Protein AF-A0A358APW3-F1 (afdb_monomer_lite)

Radius of gyration: 15.91 Å; chains: 1; bounding box: 38×35×41 Å

pLDDT: mean 75.78, std 12.08, range [47.19, 95.56]

Sequence (199 aa):
MNAQPGSAGIDPSGGNYVQLVPNQANQFGYQVLNNTFDVRGNFSVSGYFNPTNLSSNGSGNSGDWIGLILLPVDPSNVAVSASYGGGGLGIAGIQNALALGVDMYQNVSNPNYNDPSPGPFAALRWTGSSGTPQPLGATGLYTSQQNLMQWGKALRYTLNYFYNGGDAYLTGSITDSNNAANTFTFDTRGKLGITLPPQ

Structure (mmCIF, N/CA/C/O backbone):
data_AF-A0A358APW3-F1
#
_entry.id   AF-A0A358APW3-F1
#
loop_
_atom_site.group_PDB
_atom_site.id
_atom_site.type_symbol
_atom_site.label_atom_id
_atom_site.label_alt_id
_atom_site.label_comp_id
_atom_site.label_asym_id
_atom_site.label_entity_id
_atom_site.label_seq_id
_atom_site.pdbx_PDB_ins_code
_atom_site.Cartn_x
_atom_site.Cartn_y
_atom_site.Cartn_z
_atom_site.occupancy
_atom_site.B_iso_or_equiv
_atom_site.auth_seq_id
_atom_site.auth_comp_id
_atom_site.auth_asym_id
_atom_site.auth_atom_id
_atom_site.pdbx_PDB_model_num
ATOM 1 N N . MET A 1 1 ? -4.387 -7.805 -21.173 1.00 52.66 1 MET A N 1
ATOM 2 C CA . MET A 1 1 ? -3.392 -8.265 -20.183 1.00 52.66 1 MET A CA 1
ATOM 3 C C . MET A 1 1 ? -3.726 -9.693 -19.795 1.00 52.66 1 MET A C 1
ATOM 5 O O . MET A 1 1 ? -4.905 -10.035 -19.852 1.00 52.66 1 MET A O 1
ATOM 9 N N . ASN A 1 2 ? -2.736 -10.494 -19.404 1.00 47.97 2 ASN A N 1
ATOM 10 C CA . ASN A 1 2 ? -2.943 -11.884 -18.986 1.00 47.97 2 ASN A CA 1
ATOM 11 C C . ASN A 1 2 ? -2.815 -11.993 -17.461 1.00 47.97 2 ASN A C 1
ATOM 13 O O . ASN A 1 2 ? -1.829 -11.510 -16.910 1.00 47.97 2 ASN A O 1
ATOM 17 N N . ALA A 1 3 ? -3.795 -12.620 -16.802 1.00 50.41 3 ALA A N 1
ATOM 18 C CA . ALA A 1 3 ? -3.709 -12.952 -15.381 1.00 50.41 3 ALA A CA 1
ATOM 19 C C . ALA A 1 3 ? -2.714 -14.098 -15.198 1.00 50.41 3 ALA A C 1
ATOM 21 O O . ALA A 1 3 ? -2.828 -15.106 -15.902 1.00 50.41 3 ALA A O 1
ATOM 22 N N . GLN A 1 4 ? -1.778 -13.979 -14.262 1.00 56.62 4 GLN A N 1
ATOM 23 C CA . GLN A 1 4 ? -0.941 -15.098 -13.828 1.00 56.62 4 GLN A CA 1
ATOM 24 C C . GLN A 1 4 ? -0.993 -15.202 -12.297 1.00 56.62 4 GLN A C 1
ATOM 26 O O . GLN A 1 4 ? -0.795 -14.191 -11.617 1.00 56.62 4 GLN A O 1
ATOM 31 N N . PRO A 1 5 ? -1.259 -16.393 -11.729 1.00 58.84 5 PRO A N 1
ATOM 32 C CA . PRO A 1 5 ? -0.950 -16.652 -10.330 1.00 58.84 5 PRO A CA 1
ATOM 33 C C . PRO A 1 5 ? 0.544 -16.412 -10.112 1.00 58.84 5 PRO A C 1
ATOM 35 O O . PRO A 1 5 ? 1.356 -16.786 -10.962 1.00 58.84 5 PRO A O 1
ATOM 38 N N . GLY A 1 6 ? 0.912 -15.795 -8.992 1.00 61.75 6 GLY A N 1
ATOM 39 C CA . GLY A 1 6 ? 2.321 -15.563 -8.714 1.00 61.75 6 GLY A CA 1
ATOM 40 C C . GLY A 1 6 ? 3.104 -16.879 -8.613 1.00 61.75 6 GLY A C 1
ATOM 41 O O . GLY A 1 6 ? 2.622 -17.857 -8.040 1.00 61.75 6 GLY A O 1
ATOM 42 N N . SER A 1 7 ? 4.314 -16.926 -9.169 1.00 66.56 7 SER A N 1
ATOM 43 C CA . SER A 1 7 ? 5.169 -18.117 -9.094 1.00 66.56 7 SER A CA 1
ATOM 44 C C . SER A 1 7 ? 6.094 -18.048 -7.883 1.00 66.56 7 SER A C 1
ATOM 46 O O . SER A 1 7 ? 6.724 -17.019 -7.643 1.00 66.56 7 SER A O 1
ATOM 48 N N . ALA A 1 8 ? 6.218 -19.146 -7.135 1.00 70.00 8 ALA A N 1
ATOM 49 C CA . ALA A 1 8 ? 7.201 -19.242 -6.058 1.00 70.00 8 ALA A CA 1
ATOM 50 C C . ALA A 1 8 ? 8.632 -19.153 -6.621 1.00 70.00 8 ALA A C 1
ATOM 52 O O . ALA A 1 8 ? 8.955 -19.804 -7.616 1.00 70.00 8 ALA A O 1
ATOM 53 N N . GLY A 1 9 ? 9.487 -18.361 -5.978 1.00 63.66 9 GLY A N 1
ATOM 54 C CA . GLY A 1 9 ? 10.886 -18.167 -6.349 1.00 63.66 9 GLY A CA 1
ATOM 55 C C . GLY A 1 9 ? 11.788 -17.961 -5.131 1.00 63.66 9 GLY A C 1
ATOM 56 O O . GLY A 1 9 ? 11.313 -17.756 -4.015 1.00 63.66 9 GLY A O 1
ATOM 57 N N . ILE A 1 10 ? 13.102 -18.015 -5.363 1.00 61.81 10 ILE A N 1
ATOM 58 C CA . ILE A 1 10 ? 14.141 -17.721 -4.366 1.00 61.81 10 ILE A CA 1
ATOM 59 C C . ILE A 1 10 ? 14.790 -16.385 -4.710 1.00 61.81 10 ILE A C 1
ATOM 61 O O . ILE A 1 10 ? 15.279 -16.206 -5.830 1.00 61.81 10 ILE A O 1
ATOM 65 N N . ASP A 1 11 ? 14.715 -15.416 -3.801 1.00 61.12 11 ASP A N 1
ATOM 66 C CA . ASP A 1 11 ? 15.237 -14.076 -4.036 1.00 61.12 11 ASP A CA 1
ATOM 67 C C . ASP A 1 11 ? 16.778 -14.101 -4.089 1.00 61.12 11 ASP A C 1
ATOM 69 O O . ASP A 1 11 ? 17.401 -15.092 -3.695 1.00 61.12 11 ASP A O 1
ATOM 73 N N . PRO A 1 12 ? 17.441 -13.027 -4.558 1.00 51.06 12 PRO A N 1
ATOM 74 C CA . PRO A 1 12 ? 18.904 -12.995 -4.632 1.00 51.06 12 PRO A CA 1
ATOM 75 C C . PRO A 1 12 ? 19.633 -13.183 -3.287 1.00 51.06 12 PRO A C 1
ATOM 77 O O . PRO A 1 12 ? 20.840 -13.411 -3.288 1.00 51.06 12 PRO A O 1
ATOM 80 N N . SER A 1 13 ? 18.928 -13.076 -2.157 1.00 59.09 13 SER A N 1
ATOM 81 C CA . SER A 1 13 ? 19.427 -13.324 -0.798 1.00 59.09 13 SER A CA 1
ATOM 82 C C . SER A 1 13 ? 19.044 -14.700 -0.227 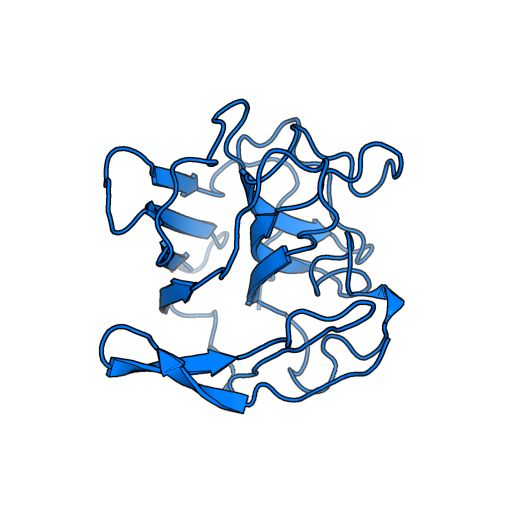1.00 59.09 13 SER A C 1
ATOM 84 O O . SER A 1 13 ? 19.387 -14.991 0.918 1.00 59.09 13 SER A O 1
ATOM 86 N N . GLY A 1 14 ? 18.383 -15.566 -1.003 1.00 62.97 14 GLY A N 1
ATOM 87 C CA . GLY A 1 14 ? 17.990 -16.917 -0.591 1.00 62.97 14 GLY A CA 1
ATOM 88 C C . GLY A 1 14 ? 16.614 -17.024 0.082 1.00 62.97 14 GLY A C 1
ATOM 89 O O . GLY A 1 14 ? 16.261 -18.105 0.553 1.00 62.97 14 GLY A O 1
ATOM 90 N N . GLY A 1 15 ? 15.835 -15.941 0.146 1.00 67.44 15 GLY A N 1
ATOM 91 C CA . GLY A 1 15 ? 14.490 -15.922 0.727 1.00 67.44 15 GLY A CA 1
ATOM 92 C C . GLY A 1 15 ? 13.415 -16.442 -0.231 1.00 67.44 15 GLY A C 1
ATOM 93 O O . GLY A 1 15 ? 13.502 -16.242 -1.438 1.00 67.44 15 GLY A O 1
ATOM 94 N N . ASN A 1 16 ? 12.367 -17.082 0.294 1.00 75.44 16 ASN A N 1
ATOM 95 C CA . ASN A 1 16 ? 11.195 -17.435 -0.512 1.00 75.44 16 ASN A CA 1
ATOM 96 C C . ASN A 1 16 ? 10.390 -16.170 -0.841 1.00 75.44 16 ASN A C 1
ATOM 98 O O . ASN A 1 16 ? 10.011 -15.432 0.073 1.00 75.44 16 ASN A O 1
ATOM 102 N N . TYR A 1 17 ? 10.071 -15.958 -2.117 1.00 75.88 17 TYR A N 1
ATOM 103 C CA . TYR A 1 17 ? 9.159 -14.905 -2.566 1.00 75.88 17 TYR A CA 1
ATOM 104 C C . TYR A 1 17 ? 8.156 -15.440 -3.589 1.00 75.88 17 TYR A C 1
ATOM 106 O O . TYR A 1 17 ? 8.333 -16.510 -4.171 1.00 75.88 17 TYR A O 1
ATOM 114 N N . VAL A 1 18 ? 7.091 -14.673 -3.809 1.00 81.81 18 VAL A N 1
ATOM 115 C CA . VAL A 1 18 ? 6.136 -14.907 -4.892 1.00 81.81 18 VAL A CA 1
ATOM 116 C C . VAL A 1 18 ? 6.367 -13.838 -5.951 1.00 81.81 18 VAL A C 1
ATOM 118 O O . VAL A 1 18 ? 6.185 -12.647 -5.693 1.00 81.81 18 VAL A O 1
ATOM 121 N N . GLN A 1 19 ? 6.790 -14.248 -7.143 1.00 83.19 19 GLN A N 1
ATOM 122 C CA . GLN A 1 19 ? 6.889 -13.358 -8.289 1.00 83.19 19 GLN A CA 1
ATOM 123 C C . GLN A 1 19 ? 5.483 -13.084 -8.824 1.00 83.19 19 GLN A C 1
ATOM 125 O O . GLN A 1 19 ? 4.859 -13.983 -9.378 1.00 83.19 19 GLN A O 1
ATOM 130 N N . LEU A 1 20 ? 4.991 -11.852 -8.674 1.00 81.06 20 LEU A N 1
ATOM 131 C CA . LEU A 1 20 ? 3.656 -11.476 -9.153 1.00 81.06 20 LEU A CA 1
ATOM 132 C C . LEU A 1 20 ? 3.602 -11.339 -10.678 1.00 81.06 20 LEU A C 1
ATOM 134 O O . LEU A 1 20 ? 2.665 -11.820 -11.301 1.00 81.06 20 LEU A O 1
ATOM 138 N N . VAL A 1 21 ? 4.605 -10.703 -11.288 1.00 79.69 21 VAL A N 1
ATOM 139 C CA . VAL A 1 21 ? 4.680 -10.516 -12.743 1.00 79.69 21 VAL A CA 1
ATOM 140 C C . VAL A 1 21 ? 6.118 -10.695 -13.249 1.00 79.69 21 VAL A C 1
ATOM 142 O O . VAL A 1 21 ? 7.070 -10.323 -12.553 1.00 79.69 21 VAL A O 1
ATOM 145 N N . PRO A 1 22 ? 6.323 -11.262 -14.452 1.00 78.00 22 PRO A N 1
ATOM 146 C CA . PRO A 1 22 ? 7.606 -11.169 -15.139 1.00 78.00 22 PRO A CA 1
ATOM 147 C C . PRO A 1 22 ? 7.831 -9.743 -15.664 1.00 78.00 22 PRO A C 1
ATOM 149 O O . PRO A 1 22 ? 6.881 -8.988 -15.854 1.00 78.00 22 PRO A O 1
ATOM 152 N N . ASN A 1 23 ? 9.086 -9.384 -15.955 1.00 78.69 23 ASN A N 1
ATOM 153 C CA . ASN A 1 23 ? 9.426 -8.110 -16.602 1.00 78.69 23 ASN A CA 1
ATOM 154 C C . ASN A 1 23 ? 9.005 -8.122 -18.086 1.00 78.69 23 ASN A C 1
ATOM 156 O O . ASN A 1 23 ? 9.829 -8.330 -18.979 1.00 78.69 23 ASN A O 1
ATOM 160 N N . GLN A 1 24 ? 7.703 -7.990 -18.335 1.00 76.75 24 GLN A N 1
ATOM 161 C CA . GLN A 1 24 ? 7.074 -7.972 -19.653 1.00 76.75 24 GLN A CA 1
ATOM 162 C C . GLN A 1 24 ? 5.899 -6.991 -19.655 1.00 76.75 24 GLN A C 1
ATOM 164 O O . GLN A 1 24 ? 5.285 -6.731 -18.624 1.00 76.75 24 GLN A O 1
ATOM 169 N N . ALA A 1 25 ? 5.547 -6.475 -20.831 1.00 78.38 25 ALA A N 1
ATOM 170 C CA . ALA A 1 25 ? 4.387 -5.604 -20.974 1.00 78.38 25 ALA A CA 1
ATOM 171 C C . ALA A 1 25 ? 3.067 -6.354 -20.704 1.00 78.38 25 ALA A C 1
ATOM 173 O O . ALA A 1 25 ? 2.942 -7.553 -20.978 1.00 78.38 25 ALA A O 1
ATOM 174 N N . ASN A 1 26 ? 2.048 -5.611 -20.259 1.00 77.19 26 ASN A N 1
ATOM 175 C CA . ASN A 1 26 ? 0.659 -6.070 -20.132 1.00 77.19 26 ASN A CA 1
ATOM 176 C C . ASN A 1 26 ? 0.457 -7.272 -19.193 1.00 77.19 26 ASN A C 1
ATOM 178 O O . ASN A 1 26 ? -0.359 -8.157 -19.486 1.00 77.19 26 ASN A O 1
ATOM 182 N N . GLN A 1 27 ? 1.179 -7.292 -18.075 1.00 79.31 27 GLN A N 1
ATOM 183 C CA . GLN A 1 27 ? 1.061 -8.315 -17.039 1.00 79.31 27 GLN A CA 1
ATOM 184 C C . GLN A 1 27 ? 0.312 -7.772 -15.823 1.00 79.31 27 GLN A C 1
ATOM 186 O O . GLN A 1 27 ? 0.460 -6.609 -15.461 1.00 79.31 27 GLN A O 1
ATOM 191 N N . PHE A 1 28 ? -0.456 -8.637 -15.170 1.00 79.81 28 PHE A N 1
ATOM 192 C CA . PHE A 1 28 ? -0.913 -8.423 -13.803 1.00 79.81 28 PHE A CA 1
ATOM 193 C C . PHE A 1 28 ? -0.897 -9.763 -13.074 1.00 79.81 28 PHE A C 1
ATOM 195 O O . PHE A 1 28 ? -1.144 -10.814 -13.669 1.00 79.81 28 PHE A O 1
ATOM 202 N N . GLY A 1 29 ? -0.612 -9.718 -11.782 1.00 79.69 29 GLY A N 1
ATOM 203 C CA . GLY A 1 29 ? -0.591 -10.901 -10.944 1.00 79.69 29 GLY A CA 1
ATOM 204 C C . GLY A 1 29 ? -0.919 -10.546 -9.512 1.00 79.69 29 GLY A C 1
ATOM 205 O O . GLY A 1 29 ? -0.708 -9.419 -9.063 1.00 79.69 29 GLY A O 1
ATOM 206 N N . TYR A 1 30 ? -1.477 -11.518 -8.813 1.00 80.38 30 TYR A N 1
ATOM 207 C CA . TYR A 1 30 ? -1.910 -11.381 -7.436 1.00 80.38 30 TYR A CA 1
ATOM 208 C C . TYR A 1 30 ? -1.638 -12.684 -6.693 1.00 80.38 30 TYR A C 1
ATOM 210 O O . TYR A 1 30 ? -1.583 -13.766 -7.280 1.00 80.38 30 TYR A O 1
ATOM 218 N N . GLN A 1 31 ? -1.485 -12.566 -5.380 1.00 80.69 31 GLN A N 1
ATOM 219 C CA . GLN A 1 31 ? -1.497 -13.695 -4.469 1.00 80.69 31 GLN A CA 1
ATOM 220 C C . GLN A 1 31 ? -2.537 -13.403 -3.400 1.00 80.69 31 GLN A C 1
ATOM 222 O O . GLN A 1 31 ? -2.559 -12.326 -2.810 1.00 80.69 31 GLN A O 1
ATOM 227 N N . VAL A 1 32 ? -3.396 -14.382 -3.164 1.00 78.06 32 VAL A N 1
ATOM 228 C CA . VAL A 1 32 ? -4.481 -14.296 -2.197 1.00 78.06 32 VAL A CA 1
ATOM 229 C C . VAL A 1 32 ? -4.158 -15.181 -1.001 1.00 78.06 32 VAL A C 1
ATOM 231 O O . VAL A 1 32 ? -3.631 -16.286 -1.152 1.00 78.06 32 VAL A O 1
ATOM 234 N N . LEU A 1 33 ? -4.499 -14.695 0.191 1.00 76.88 33 LEU A N 1
ATOM 235 C CA . LEU A 1 33 ? -4.647 -15.538 1.368 1.00 76.88 33 LEU A CA 1
ATOM 236 C C . LEU A 1 33 ? -6.054 -16.140 1.342 1.00 76.88 33 LEU A C 1
ATOM 238 O O . LEU A 1 33 ? -7.039 -15.411 1.377 1.00 76.88 33 LEU A O 1
ATOM 242 N N . ASN A 1 34 ? -6.149 -17.469 1.318 1.00 71.25 34 ASN A N 1
ATOM 243 C CA . ASN A 1 34 ? -7.436 -18.182 1.298 1.00 71.25 34 ASN A CA 1
ATOM 244 C C . ASN A 1 34 ? -8.184 -18.138 2.645 1.00 71.25 34 ASN A C 1
ATOM 246 O O . ASN A 1 34 ? -9.217 -18.782 2.794 1.00 71.25 34 ASN A O 1
ATOM 250 N N . ASN A 1 35 ? -7.658 -17.405 3.630 1.00 73.25 35 ASN A N 1
ATOM 251 C CA . ASN A 1 35 ? -8.303 -17.171 4.914 1.00 73.25 35 ASN A CA 1
ATOM 252 C C . ASN A 1 35 ? -8.703 -15.701 5.010 1.00 73.25 35 ASN A C 1
ATOM 254 O O . ASN A 1 35 ? -7.909 -14.812 4.700 1.00 73.25 35 ASN A O 1
ATOM 258 N N . THR A 1 36 ? -9.915 -15.451 5.486 1.00 76.88 36 THR A N 1
ATOM 259 C CA . THR A 1 36 ? -10.407 -14.106 5.782 1.00 76.88 36 THR A CA 1
ATOM 260 C C . THR A 1 36 ? -9.971 -13.679 7.179 1.00 76.88 36 THR A C 1
ATOM 262 O O . THR A 1 36 ? -10.035 -14.472 8.120 1.00 76.88 36 THR A O 1
ATOM 265 N N . PHE A 1 37 ? -9.575 -12.418 7.335 1.00 78.62 37 PHE A N 1
ATOM 266 C CA . PHE A 1 37 ? -9.344 -11.834 8.655 1.00 78.62 37 PHE A CA 1
ATOM 267 C C . PHE A 1 37 ? -10.681 -11.482 9.316 1.00 78.62 37 PHE A C 1
ATOM 269 O O . PHE A 1 37 ? -11.546 -10.871 8.688 1.00 78.62 37 PHE A O 1
ATOM 276 N N . ASP A 1 38 ? -10.839 -11.840 10.591 1.00 81.69 38 ASP A N 1
ATOM 277 C CA . ASP A 1 38 ? -11.927 -11.325 11.421 1.00 81.69 38 ASP A CA 1
ATOM 278 C C . ASP A 1 38 ? -11.578 -9.901 11.870 1.00 81.69 38 ASP A C 1
ATOM 280 O O . ASP A 1 38 ? -10.761 -9.695 12.769 1.00 81.69 38 ASP A O 1
ATOM 284 N N . VAL A 1 39 ? -12.189 -8.909 11.223 1.00 80.81 39 VAL A N 1
ATOM 285 C CA . VAL A 1 39 ? -11.901 -7.485 11.464 1.00 80.81 39 VAL A CA 1
ATOM 286 C C . VAL A 1 39 ? -12.622 -6.925 12.698 1.00 80.81 39 VAL A C 1
ATOM 288 O O . VAL A 1 39 ? -12.571 -5.722 12.953 1.00 80.81 39 VAL A O 1
ATOM 291 N N . ARG A 1 40 ? -13.267 -7.787 13.499 1.00 83.62 40 ARG A N 1
ATOM 292 C CA . ARG A 1 40 ? -13.739 -7.444 14.853 1.00 83.62 40 ARG A CA 1
ATOM 293 C C . ARG A 1 40 ? -12.607 -7.472 15.882 1.00 83.62 40 ARG A C 1
ATOM 295 O O . ARG A 1 40 ? -12.814 -7.075 17.025 1.00 83.62 40 ARG A O 1
ATOM 302 N N . GLY A 1 41 ? -11.427 -7.953 15.493 1.00 85.19 41 GLY A N 1
ATOM 303 C CA . GLY A 1 41 ? -10.209 -7.904 16.289 1.00 85.19 41 GLY A CA 1
ATOM 304 C C . GLY A 1 41 ? -9.101 -7.114 15.600 1.00 85.19 41 GLY A C 1
ATOM 305 O O . GLY A 1 41 ? -9.140 -6.840 14.400 1.00 85.19 41 GLY A O 1
ATOM 306 N N . ASN A 1 42 ? -8.078 -6.775 16.379 1.00 91.06 42 ASN A N 1
ATOM 307 C CA . ASN A 1 42 ? -6.860 -6.172 15.852 1.00 91.06 42 ASN A CA 1
ATOM 308 C C . ASN A 1 42 ? -6.054 -7.218 15.076 1.00 91.06 42 ASN A C 1
ATOM 310 O O . ASN A 1 42 ? -5.939 -8.367 15.511 1.00 91.06 42 ASN A O 1
ATOM 314 N N . PHE A 1 43 ? -5.426 -6.810 13.976 1.00 90.62 43 PHE A N 1
ATOM 315 C CA . PHE A 1 43 ? -4.476 -7.659 13.260 1.00 90.62 43 PHE A CA 1
ATOM 316 C C . PHE A 1 43 ? -3.299 -6.849 12.723 1.00 90.62 43 PHE A C 1
ATOM 318 O O . PHE A 1 43 ? -3.370 -5.631 12.561 1.00 90.62 43 PHE A O 1
ATOM 325 N N . SER A 1 44 ? -2.202 -7.545 12.441 1.00 92.94 44 SER A N 1
ATOM 326 C CA . SER A 1 44 ? -1.017 -6.965 11.819 1.00 92.94 44 SER A CA 1
ATOM 327 C C . SER A 1 44 ? -0.540 -7.861 10.687 1.00 92.94 44 SER A C 1
ATOM 329 O O . SER A 1 44 ? -0.536 -9.087 10.811 1.00 92.94 44 SER A O 1
ATOM 331 N N . VAL A 1 45 ? -0.139 -7.237 9.584 1.00 91.44 45 VAL A N 1
ATOM 332 C CA . VAL A 1 45 ? 0.487 -7.890 8.438 1.00 91.44 45 VAL A CA 1
ATOM 333 C C . VAL A 1 45 ? 1.828 -7.214 8.203 1.00 91.44 45 VAL A C 1
ATOM 335 O O . VAL A 1 45 ? 1.908 -5.994 8.053 1.00 91.44 45 VAL A O 1
ATOM 338 N N . SER A 1 46 ? 2.891 -8.008 8.153 1.00 91.56 46 SER A N 1
ATOM 339 C CA . SER A 1 46 ? 4.226 -7.533 7.811 1.00 91.56 46 SER A CA 1
ATOM 340 C C . SER A 1 46 ? 4.872 -8.447 6.783 1.00 91.56 46 SER A C 1
ATOM 342 O O . SER A 1 46 ? 4.535 -9.626 6.662 1.00 91.56 46 SER A O 1
ATOM 344 N N . GLY A 1 47 ? 5.776 -7.876 6.003 1.00 88.38 47 GLY A N 1
ATOM 345 C CA . GLY A 1 47 ? 6.462 -8.585 4.938 1.00 88.38 47 GLY A CA 1
ATOM 346 C C . GLY A 1 47 ? 7.397 -7.653 4.195 1.00 88.38 47 GLY A C 1
ATOM 347 O O . GLY A 1 47 ? 7.785 -6.599 4.707 1.00 88.38 47 GLY A O 1
ATOM 348 N N . TYR A 1 48 ? 7.767 -8.048 2.984 1.00 86.69 48 TYR A N 1
ATOM 349 C CA . TYR A 1 48 ? 8.585 -7.220 2.120 1.00 86.69 48 TYR A CA 1
ATOM 350 C C . TYR A 1 48 ? 8.129 -7.301 0.664 1.00 86.69 48 TYR A C 1
ATOM 352 O O . TYR A 1 48 ? 7.674 -8.344 0.198 1.00 86.69 48 TYR A O 1
ATOM 360 N N . PHE A 1 49 ? 8.270 -6.193 -0.054 1.00 86.00 49 PHE A N 1
ATOM 361 C CA . PHE A 1 49 ? 8.203 -6.153 -1.511 1.00 86.00 49 PHE A CA 1
ATOM 362 C C . PHE A 1 49 ? 9.619 -6.204 -2.071 1.00 86.00 49 PHE A C 1
ATOM 364 O O . PHE A 1 49 ? 10.537 -5.646 -1.470 1.00 86.00 49 PHE A O 1
ATOM 371 N N . ASN A 1 50 ? 9.791 -6.843 -3.226 1.00 80.69 50 ASN A N 1
ATOM 372 C CA . ASN A 1 50 ? 11.069 -6.869 -3.930 1.00 80.69 50 ASN A CA 1
ATOM 373 C C . ASN A 1 50 ? 10.925 -6.349 -5.370 1.00 80.69 50 ASN A C 1
ATOM 375 O O . ASN A 1 50 ? 10.966 -7.151 -6.306 1.00 80.69 50 ASN A O 1
ATOM 379 N N . PRO A 1 51 ? 10.668 -5.042 -5.579 1.00 75.94 51 PRO A N 1
ATOM 380 C CA . PRO A 1 51 ? 10.610 -4.481 -6.922 1.00 75.94 51 PRO A CA 1
ATOM 381 C C . PRO A 1 51 ? 11.990 -4.568 -7.588 1.00 75.94 51 PRO A C 1
ATOM 383 O O . PRO A 1 51 ? 12.920 -3.813 -7.298 1.00 75.94 51 PRO A O 1
ATOM 386 N N . THR A 1 52 ? 12.141 -5.516 -8.509 1.00 67.00 52 THR A N 1
ATOM 387 C CA . THR A 1 52 ? 13.337 -5.610 -9.342 1.00 67.00 52 THR A CA 1
ATOM 388 C C . THR A 1 52 ? 13.265 -4.542 -10.429 1.00 67.00 52 THR A C 1
ATOM 390 O O . THR A 1 52 ? 12.312 -4.535 -11.199 1.00 67.00 52 THR A O 1
ATOM 393 N N . ASN A 1 53 ? 14.290 -3.691 -10.533 1.00 62.84 53 ASN A N 1
ATOM 394 C CA . ASN A 1 53 ? 14.403 -2.610 -11.525 1.00 62.84 53 ASN A CA 1
ATOM 395 C C . ASN A 1 53 ? 13.469 -1.410 -11.288 1.00 62.84 53 ASN A C 1
ATOM 397 O O . ASN A 1 53 ? 12.747 -0.995 -12.191 1.00 62.84 53 ASN A O 1
ATOM 401 N N . LEU A 1 54 ? 13.568 -0.783 -10.110 1.00 63.94 54 LEU A N 1
ATOM 402 C CA . LEU A 1 54 ? 13.132 0.604 -9.898 1.00 63.94 54 LEU A CA 1
ATOM 403 C C . LEU A 1 54 ? 14.013 1.565 -10.731 1.00 63.94 54 LEU A C 1
ATOM 405 O O . LEU A 1 54 ? 14.821 2.317 -10.189 1.00 63.94 54 LEU A O 1
ATOM 409 N N . SER A 1 55 ? 13.950 1.492 -12.065 1.00 51.06 55 SER A N 1
ATOM 410 C CA . SER A 1 55 ? 14.625 2.463 -12.926 1.00 51.06 55 SER A CA 1
ATOM 411 C C . SER A 1 55 ? 13.882 3.798 -12.892 1.00 51.06 55 SER A C 1
ATOM 413 O O . SER A 1 55 ? 12.661 3.856 -12.790 1.00 51.06 55 SER A O 1
ATOM 415 N N . SER A 1 56 ? 14.664 4.869 -12.942 1.00 50.25 56 SER A N 1
ATOM 416 C CA . SER A 1 56 ? 14.303 6.257 -12.670 1.00 50.25 56 SER A CA 1
ATOM 417 C C . SER A 1 56 ? 12.943 6.747 -13.192 1.00 50.25 56 SER A C 1
ATOM 419 O O . SER A 1 56 ? 12.656 6.704 -14.389 1.00 50.25 56 SER A O 1
ATOM 421 N N . ASN A 1 57 ? 12.207 7.385 -12.280 1.00 49.22 57 ASN A N 1
ATOM 422 C CA . ASN A 1 57 ? 11.369 8.564 -12.508 1.00 49.22 57 ASN A CA 1
ATOM 423 C C . ASN A 1 57 ? 10.367 8.476 -13.672 1.00 49.22 57 ASN A C 1
ATOM 425 O O . ASN A 1 57 ? 10.418 9.317 -14.568 1.00 49.22 57 ASN A O 1
ATOM 429 N N . GLY A 1 58 ? 9.507 7.448 -13.698 1.00 49.28 58 GLY A N 1
ATOM 430 C CA . GLY A 1 58 ? 8.347 7.351 -14.606 1.00 49.28 58 GLY A CA 1
ATOM 431 C C . GLY A 1 58 ? 8.624 7.531 -16.110 1.00 49.28 58 GLY A C 1
ATOM 432 O O . GLY A 1 58 ? 7.690 7.722 -16.881 1.00 49.28 58 GLY A O 1
ATOM 433 N N . SER A 1 59 ? 9.893 7.518 -16.528 1.00 47.19 59 SER A N 1
ATOM 434 C CA . SER A 1 59 ? 10.349 7.869 -17.883 1.00 47.19 59 SER A CA 1
ATOM 435 C C . SER A 1 59 ? 10.881 6.655 -18.642 1.00 47.19 59 SER A C 1
ATOM 437 O O . SER A 1 59 ? 10.928 6.664 -19.870 1.00 47.19 59 SER A O 1
ATOM 439 N N . GLY A 1 60 ? 11.205 5.577 -17.922 1.00 51.50 60 GLY A N 1
ATOM 440 C CA . GLY A 1 60 ? 11.189 4.217 -18.447 1.00 51.50 60 GLY A CA 1
ATOM 441 C C . GLY A 1 60 ? 9.870 3.549 -18.065 1.00 51.50 60 GLY A C 1
ATOM 442 O O . GLY A 1 60 ? 9.360 3.791 -16.976 1.00 51.50 60 GLY A O 1
ATOM 443 N N . ASN A 1 61 ? 9.316 2.709 -18.940 1.00 54.28 61 ASN A N 1
ATOM 444 C CA . ASN A 1 61 ? 8.080 1.930 -18.747 1.00 54.28 61 ASN A CA 1
ATOM 445 C C . ASN A 1 61 ? 8.161 0.880 -17.603 1.00 54.28 61 ASN A C 1
ATOM 447 O O . ASN A 1 61 ? 7.677 -0.237 -17.755 1.00 54.28 61 ASN A O 1
ATOM 451 N N . SER A 1 62 ? 8.803 1.190 -16.477 1.00 61.66 62 SER A N 1
ATOM 452 C CA . SER A 1 62 ? 9.025 0.313 -15.319 1.00 61.66 62 SER A CA 1
ATOM 453 C C . SER A 1 62 ? 7.879 0.354 -14.289 1.00 61.66 62 SER A C 1
ATOM 455 O O . SER A 1 62 ? 8.105 0.128 -13.104 1.00 61.66 62 SER A O 1
ATOM 457 N N . GLY A 1 63 ? 6.658 0.661 -14.740 1.00 70.50 63 GLY A N 1
ATOM 458 C CA . GLY A 1 63 ? 5.419 0.634 -13.955 1.00 70.50 63 GLY A CA 1
ATOM 459 C C . GLY A 1 63 ? 4.803 -0.769 -13.827 1.00 70.50 63 GLY A C 1
ATOM 460 O O . GLY A 1 63 ? 5.281 -1.723 -14.432 1.00 70.50 63 GLY A O 1
ATOM 461 N N . ASP A 1 64 ? 3.737 -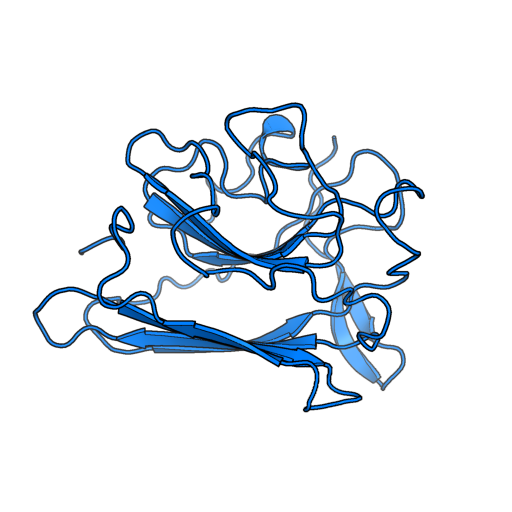0.967 -13.051 1.00 77.81 64 ASP A N 1
ATOM 462 C CA . ASP A 1 64 ? 2.822 0.073 -12.550 1.00 77.81 64 ASP A CA 1
ATOM 463 C C . ASP A 1 64 ? 2.802 0.183 -11.016 1.00 77.81 64 ASP A C 1
ATOM 465 O O . ASP A 1 64 ? 3.037 1.254 -10.468 1.00 77.81 64 ASP A O 1
ATOM 469 N N . TRP A 1 65 ? 2.596 -0.926 -10.303 1.00 83.75 65 TRP A N 1
ATOM 470 C CA . TRP A 1 65 ? 2.388 -0.931 -8.852 1.00 83.75 65 TRP A CA 1
ATOM 471 C C . TRP A 1 65 ? 2.792 -2.267 -8.231 1.00 83.75 65 TRP A C 1
ATOM 473 O O . TRP A 1 65 ? 2.615 -3.325 -8.838 1.00 83.75 65 TRP A O 1
ATOM 483 N N . ILE A 1 66 ? 3.275 -2.226 -6.988 1.00 85.81 66 ILE A N 1
ATOM 484 C CA . ILE A 1 66 ? 3.356 -3.399 -6.112 1.00 85.81 66 ILE A CA 1
ATOM 485 C C . ILE A 1 66 ? 2.827 -3.038 -4.728 1.00 85.81 66 ILE A C 1
ATOM 487 O O . ILE A 1 66 ? 3.193 -2.005 -4.169 1.00 85.81 66 ILE A O 1
ATOM 491 N N . GLY A 1 67 ? 1.986 -3.893 -4.151 1.00 89.12 67 GLY A N 1
ATOM 492 C CA . GLY A 1 67 ? 1.405 -3.602 -2.850 1.00 89.12 67 GLY A CA 1
ATOM 493 C C . GLY A 1 67 ? 0.635 -4.749 -2.217 1.00 89.12 67 GLY A C 1
ATOM 494 O O . GLY A 1 67 ? 0.340 -5.768 -2.841 1.00 89.12 67 GLY A O 1
ATOM 495 N N . LEU A 1 68 ? 0.306 -4.533 -0.950 1.00 89.81 68 LEU A N 1
ATOM 496 C CA . LEU A 1 68 ? -0.642 -5.299 -0.161 1.00 89.81 68 LEU A CA 1
ATOM 497 C C . LEU A 1 68 ? -2.030 -4.689 -0.355 1.00 89.81 68 LEU A C 1
ATOM 499 O O . LEU A 1 68 ? -2.197 -3.476 -0.225 1.00 89.81 68 LEU A O 1
ATOM 503 N N . ILE A 1 69 ? -3.025 -5.533 -0.609 1.00 86.94 69 ILE A N 1
ATOM 504 C CA . ILE A 1 69 ? -4.404 -5.100 -0.812 1.00 86.94 69 ILE A CA 1
ATOM 505 C C . ILE A 1 69 ? -5.301 -5.732 0.256 1.00 86.94 69 ILE A C 1
ATOM 507 O O . ILE A 1 69 ? -5.220 -6.935 0.503 1.00 86.94 69 ILE A O 1
ATOM 511 N N . LEU A 1 70 ? -6.149 -4.917 0.886 1.00 85.25 70 LEU A N 1
ATOM 512 C CA . LEU A 1 70 ? -7.203 -5.352 1.801 1.00 85.25 70 LEU A CA 1
ATOM 513 C C . LEU A 1 70 ? -8.552 -5.119 1.134 1.00 85.25 70 LEU A C 1
ATOM 515 O O . LEU A 1 70 ? -8.841 -4.016 0.666 1.00 85.25 70 LEU A O 1
ATOM 519 N N . LEU A 1 71 ? -9.369 -6.167 1.089 1.00 80.25 71 LEU A N 1
ATOM 520 C CA . LEU A 1 71 ? -10.576 -6.207 0.276 1.00 80.25 71 LEU A CA 1
ATOM 521 C C . LEU A 1 71 ? -11.764 -6.663 1.123 1.00 80.25 71 LEU A C 1
ATOM 523 O O . LEU A 1 71 ? -11.626 -7.627 1.874 1.00 80.25 71 LEU A O 1
ATOM 527 N N . PRO A 1 72 ? -12.933 -6.015 0.987 1.00 74.25 72 PRO A N 1
ATOM 528 C CA . PRO A 1 72 ? -14.164 -6.439 1.653 1.00 74.25 72 PRO A CA 1
ATOM 529 C C . PRO A 1 72 ? -14.928 -7.511 0.858 1.00 74.25 72 PRO A C 1
ATOM 531 O O . PRO A 1 72 ? -16.060 -7.842 1.196 1.00 74.25 72 PRO A O 1
ATOM 534 N N . VAL A 1 73 ? -14.342 -8.018 -0.229 1.00 69.31 73 VAL A N 1
ATOM 535 C CA . VAL A 1 73 ? -14.942 -9.020 -1.114 1.00 69.31 73 VAL A CA 1
ATOM 536 C C . VAL A 1 73 ? -14.199 -10.342 -0.999 1.00 69.31 73 VAL A C 1
ATOM 538 O O . VAL A 1 73 ? -13.037 -10.376 -0.594 1.00 69.31 73 VAL A O 1
ATOM 541 N N . ASP A 1 74 ? -14.871 -11.424 -1.398 1.00 70.75 74 ASP A N 1
ATOM 542 C CA . ASP A 1 74 ? -14.229 -12.727 -1.547 1.00 70.75 74 ASP A CA 1
ATOM 543 C C . ASP A 1 74 ? -12.957 -12.579 -2.406 1.00 70.75 74 ASP A C 1
ATOM 545 O O . ASP A 1 74 ? -13.028 -12.019 -3.509 1.00 70.75 74 ASP A O 1
ATOM 549 N N . PRO A 1 75 ? -11.800 -13.064 -1.927 1.00 62.84 75 PRO A N 1
ATOM 550 C CA . PRO A 1 75 ? -10.544 -12.961 -2.650 1.00 62.84 75 PRO A CA 1
ATOM 551 C C . PRO A 1 75 ? -10.533 -13.577 -4.063 1.00 62.84 75 PRO A C 1
ATOM 553 O O . PRO A 1 75 ? -9.686 -13.222 -4.883 1.00 62.84 75 PRO A O 1
ATOM 556 N N . SER A 1 76 ? -11.470 -14.473 -4.384 1.00 64.31 76 SER A N 1
ATOM 557 C CA . SER A 1 76 ? -11.663 -15.010 -5.740 1.00 64.31 76 SER A CA 1
ATOM 558 C C . SER A 1 76 ? -12.240 -13.995 -6.739 1.00 64.31 76 SER A C 1
ATOM 560 O O . SER A 1 76 ? -12.127 -14.199 -7.947 1.00 64.31 76 SER A O 1
ATOM 562 N N . ASN A 1 77 ? -12.796 -12.876 -6.260 1.00 65.19 77 ASN A N 1
ATOM 563 C CA . ASN A 1 77 ? -13.382 -11.807 -7.079 1.00 65.19 77 ASN A CA 1
ATOM 564 C C . ASN A 1 77 ? -12.417 -10.636 -7.342 1.00 65.19 77 ASN A C 1
ATOM 566 O O . ASN A 1 77 ? -12.816 -9.585 -7.849 1.00 65.19 77 ASN A O 1
ATOM 570 N N . VAL A 1 78 ? -11.143 -10.795 -6.990 1.00 64.94 78 VAL A N 1
ATOM 571 C CA . VAL A 1 78 ? -10.121 -9.745 -7.056 1.00 64.94 78 VAL A CA 1
ATOM 572 C C . VAL A 1 78 ? -9.443 -9.754 -8.418 1.00 64.94 78 VAL A C 1
ATOM 574 O O . VAL A 1 78 ? -9.154 -10.815 -8.961 1.00 64.94 78 VAL A O 1
ATOM 577 N N . ALA A 1 79 ? -9.172 -8.566 -8.970 1.00 57.44 79 ALA A N 1
ATOM 578 C CA . ALA A 1 79 ? -8.417 -8.399 -10.215 1.00 57.44 79 ALA A CA 1
ATOM 579 C C . ALA A 1 79 ? -8.967 -9.209 -11.415 1.00 57.44 79 ALA A C 1
ATOM 581 O O . ALA A 1 79 ? -8.224 -9.578 -12.320 1.00 57.44 79 ALA A O 1
ATOM 582 N N . VAL A 1 80 ? -10.286 -9.439 -11.469 1.00 56.97 80 VAL A N 1
ATOM 583 C CA . VAL A 1 80 ? -10.959 -10.237 -12.518 1.00 56.97 80 VAL A CA 1
ATOM 584 C C . VAL A 1 80 ? -10.905 -9.619 -13.923 1.00 56.97 80 VAL A C 1
ATOM 586 O O . VAL A 1 80 ? -11.432 -10.188 -14.877 1.00 56.97 80 VAL A O 1
ATOM 589 N N . SER A 1 81 ? -10.278 -8.449 -14.084 1.00 60.62 81 SER A N 1
ATOM 590 C CA . SER A 1 81 ? -10.106 -7.805 -15.382 1.00 60.62 81 SER A CA 1
ATOM 591 C C . SER A 1 81 ? -8.789 -7.035 -15.481 1.00 60.62 81 SER A C 1
ATOM 593 O O . SER A 1 81 ? -8.330 -6.411 -14.526 1.00 60.62 81 SER A O 1
ATOM 595 N N . ALA A 1 82 ? -8.225 -7.014 -16.689 1.00 58.50 82 ALA A N 1
ATOM 596 C CA . ALA A 1 82 ? -7.056 -6.210 -17.041 1.00 58.50 82 ALA A CA 1
ATOM 597 C C . ALA A 1 82 ? -7.241 -4.709 -16.733 1.00 58.50 82 ALA A C 1
ATOM 599 O O . ALA A 1 82 ? -6.270 -4.018 -16.454 1.00 58.50 82 ALA A O 1
ATOM 600 N N . SER A 1 83 ? -8.479 -4.203 -16.744 1.00 63.75 83 SER A N 1
ATOM 601 C CA . SER A 1 83 ? -8.806 -2.812 -16.394 1.00 63.75 83 SER A CA 1
ATOM 602 C C . SER A 1 83 ? -8.513 -2.438 -14.937 1.00 63.75 83 SER A C 1
ATOM 604 O O . SER A 1 83 ? -8.567 -1.257 -14.607 1.00 63.75 83 SER A O 1
ATOM 606 N N . TYR A 1 84 ? -8.191 -3.412 -14.080 1.00 72.19 84 TYR A N 1
ATOM 607 C CA . TYR A 1 84 ? -7.832 -3.191 -12.677 1.00 72.19 84 TYR A CA 1
ATOM 608 C C . TYR A 1 84 ? -6.316 -3.196 -12.421 1.00 72.19 84 TYR A C 1
ATOM 610 O O . TYR A 1 84 ? -5.887 -2.810 -11.335 1.00 72.19 84 TYR A O 1
ATOM 618 N N . GLY A 1 85 ? -5.506 -3.598 -13.410 1.00 71.44 85 GLY A N 1
ATOM 619 C CA . GLY A 1 85 ? -4.053 -3.386 -13.413 1.00 71.44 85 GLY A CA 1
ATOM 620 C C . GLY A 1 85 ? -3.690 -1.936 -13.761 1.00 71.44 85 GLY A C 1
ATOM 621 O O . GLY A 1 85 ? -4.560 -1.062 -13.808 1.00 71.44 85 GLY A O 1
ATOM 622 N N . GLY A 1 86 ? -2.416 -1.648 -14.033 1.00 76.50 86 GLY A N 1
ATOM 623 C CA . GLY A 1 86 ? -2.014 -0.274 -14.342 1.00 76.50 86 GLY A CA 1
ATOM 624 C C . GLY A 1 86 ? -2.232 0.680 -13.167 1.00 76.50 86 GLY A C 1
ATOM 625 O O . GLY A 1 86 ? -2.151 0.287 -12.002 1.00 76.50 86 GLY A O 1
ATOM 626 N N . GLY A 1 87 ? -2.651 1.908 -13.485 1.00 75.12 87 GLY A N 1
ATOM 627 C CA . GLY A 1 87 ? -3.073 2.910 -12.496 1.00 75.12 87 GLY A CA 1
ATOM 628 C C . GLY A 1 87 ? -4.298 2.520 -11.653 1.00 75.12 87 GLY A C 1
ATOM 629 O O . GLY A 1 87 ? -4.653 3.239 -10.726 1.00 75.12 87 GLY A O 1
ATOM 630 N N . GLY A 1 88 ? -4.953 1.385 -11.939 1.00 78.62 88 GLY A N 1
ATOM 631 C CA . GLY A 1 88 ? -6.016 0.828 -11.095 1.00 78.62 88 GLY A CA 1
ATOM 632 C C . GLY A 1 88 ? -5.513 0.154 -9.809 1.00 78.62 88 GLY A C 1
ATOM 633 O O . GLY A 1 88 ? -6.322 -0.126 -8.920 1.00 78.62 88 GLY A O 1
ATOM 634 N N . LEU A 1 89 ? -4.198 -0.093 -9.701 1.00 82.75 89 LEU A N 1
ATOM 635 C CA . LEU A 1 89 ? -3.482 -0.610 -8.520 1.00 82.75 89 LEU A CA 1
ATOM 636 C C . LEU A 1 89 ? -4.031 -1.925 -7.927 1.00 82.75 89 LEU A C 1
ATOM 638 O O . LEU A 1 89 ? -3.770 -2.251 -6.769 1.00 82.75 89 LEU A O 1
ATOM 642 N N . GLY A 1 90 ? -4.828 -2.674 -8.691 1.00 82.56 90 GLY A N 1
ATOM 643 C CA . GLY A 1 90 ? -5.519 -3.881 -8.236 1.00 82.56 90 GLY A CA 1
ATOM 644 C C . GLY A 1 90 ? -6.776 -3.639 -7.389 1.00 82.56 90 GLY A C 1
ATOM 645 O O . GLY A 1 90 ? -7.408 -4.613 -6.988 1.00 82.56 90 GLY A O 1
ATOM 646 N N . ILE A 1 91 ? -7.158 -2.380 -7.133 1.00 82.31 91 ILE A N 1
ATOM 647 C CA . ILE A 1 91 ? -8.341 -2.022 -6.321 1.00 82.31 91 ILE A CA 1
ATOM 648 C C . ILE A 1 91 ? -9.460 -1.340 -7.104 1.00 82.31 91 ILE A C 1
ATOM 650 O O . ILE A 1 91 ? -10.583 -1.272 -6.610 1.00 82.31 91 ILE A O 1
ATOM 654 N N . ALA A 1 92 ? -9.190 -0.836 -8.311 1.00 84.62 92 ALA A N 1
ATOM 655 C CA . ALA A 1 92 ? -10.225 -0.229 -9.141 1.00 84.62 92 ALA A CA 1
ATOM 656 C C . ALA A 1 92 ? -11.403 -1.195 -9.373 1.00 84.62 92 ALA A C 1
ATOM 658 O O . ALA A 1 92 ? -11.220 -2.397 -9.539 1.00 84.62 92 ALA A O 1
ATOM 659 N N . GLY A 1 93 ? -12.623 -0.661 -9.357 1.00 82.38 93 GLY A N 1
ATOM 660 C CA . GLY A 1 93 ? -13.867 -1.424 -9.478 1.00 82.38 93 GLY A CA 1
ATOM 661 C C . GLY A 1 93 ? -14.316 -2.138 -8.199 1.00 82.38 93 GLY A C 1
ATOM 662 O O . GLY A 1 93 ? -15.459 -2.591 -8.146 1.00 82.38 93 GLY A O 1
ATOM 663 N N . ILE A 1 94 ? -13.480 -2.212 -7.158 1.00 82.25 94 ILE A N 1
ATOM 664 C CA . ILE A 1 94 ? -13.832 -2.847 -5.884 1.00 82.25 94 ILE A CA 1
ATOM 665 C C . ILE A 1 94 ? -14.206 -1.757 -4.889 1.00 82.25 94 ILE A C 1
ATOM 667 O O . ILE A 1 94 ? -13.417 -0.860 -4.644 1.00 82.25 94 ILE A O 1
ATOM 671 N N . GLN A 1 95 ? -15.407 -1.809 -4.318 1.00 84.75 95 GLN A N 1
ATOM 672 C CA . GLN A 1 95 ? -15.851 -0.827 -3.324 1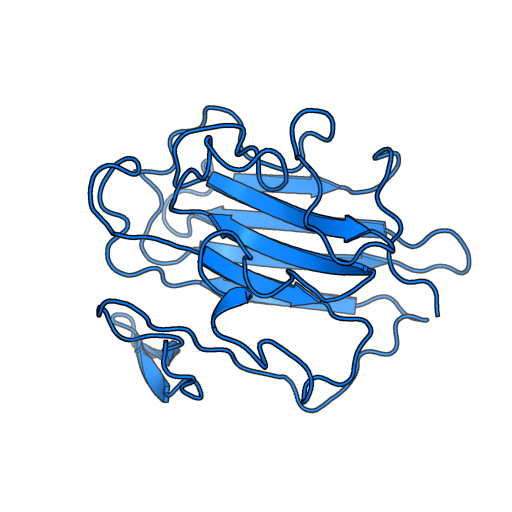.00 84.75 95 GLN A CA 1
ATOM 673 C C . GLN A 1 95 ? -15.131 -1.037 -1.990 1.00 84.75 95 GLN A C 1
ATOM 675 O O . GLN A 1 95 ? -14.940 -2.177 -1.573 1.00 84.75 95 GLN A O 1
ATOM 680 N N . ASN A 1 96 ? -14.788 0.053 -1.298 1.00 81.50 96 ASN A N 1
ATOM 681 C CA . ASN A 1 96 ? -14.172 0.038 0.041 1.00 81.50 96 ASN A CA 1
ATOM 682 C C . ASN A 1 96 ? -12.883 -0.814 0.156 1.00 81.50 96 ASN A C 1
ATOM 684 O O . ASN A 1 96 ? -12.552 -1.319 1.229 1.00 81.50 96 ASN A O 1
ATOM 688 N N . ALA A 1 97 ? -12.157 -0.983 -0.949 1.00 85.19 97 ALA A N 1
ATOM 689 C CA . ALA A 1 97 ? -10.838 -1.591 -1.016 1.00 85.19 97 ALA A CA 1
ATOM 690 C C . ALA A 1 97 ? -9.730 -0.623 -0.575 1.00 85.19 97 ALA A C 1
ATOM 692 O O . ALA A 1 97 ? -9.836 0.594 -0.752 1.00 85.19 97 ALA A O 1
ATOM 693 N N . LEU A 1 98 ? -8.639 -1.182 -0.050 1.00 87.94 98 LEU A N 1
ATOM 694 C CA . LEU A 1 98 ? -7.439 -0.463 0.384 1.00 87.94 98 LEU A CA 1
ATOM 695 C C . LEU A 1 98 ? -6.196 -1.096 -0.233 1.00 87.94 98 LEU A C 1
ATOM 697 O O . LEU A 1 98 ? -6.090 -2.318 -0.275 1.00 87.94 98 LEU A O 1
ATOM 701 N N . ALA A 1 99 ? -5.234 -0.280 -0.653 1.00 89.31 99 ALA A N 1
ATOM 702 C CA . ALA A 1 99 ? -3.950 -0.728 -1.181 1.00 89.31 99 ALA A CA 1
ATOM 703 C C . ALA A 1 99 ? -2.799 0.048 -0.531 1.00 89.31 99 ALA A C 1
ATOM 705 O O . ALA A 1 99 ? -2.727 1.270 -0.646 1.00 89.31 99 ALA A O 1
ATOM 706 N N . LEU A 1 100 ? -1.893 -0.665 0.137 1.00 91.81 100 LEU A N 1
ATOM 707 C CA . LEU A 1 100 ? -0.634 -0.138 0.661 1.00 91.81 100 LEU A CA 1
ATOM 708 C C . LEU A 1 100 ? 0.512 -0.640 -0.213 1.00 91.81 100 LEU A C 1
ATOM 710 O O . LEU A 1 100 ? 0.679 -1.848 -0.364 1.00 91.81 100 LEU A O 1
ATOM 714 N N . GLY A 1 101 ? 1.343 0.251 -0.735 1.00 90.50 101 GLY A N 1
ATOM 715 C CA . GLY A 1 101 ? 2.415 -0.177 -1.626 1.00 90.50 101 GLY A CA 1
ATOM 716 C C . GLY A 1 101 ? 3.206 0.964 -2.235 1.00 90.50 101 GLY A C 1
ATOM 717 O O . GLY A 1 101 ? 3.184 2.089 -1.729 1.00 90.50 101 GLY A O 1
ATOM 718 N N . VAL A 1 102 ? 3.924 0.634 -3.304 1.00 86.75 102 VAL A N 1
ATOM 719 C CA . VAL A 1 102 ? 4.754 1.556 -4.077 1.00 86.75 102 VAL A CA 1
ATOM 720 C C . VAL A 1 102 ? 4.202 1.677 -5.485 1.00 86.75 102 VAL A C 1
ATOM 722 O O . VAL A 1 102 ? 4.107 0.689 -6.218 1.00 86.75 102 VAL A O 1
ATOM 725 N N . ASP A 1 103 ? 3.877 2.911 -5.844 1.00 83.75 103 ASP A N 1
ATOM 726 C CA . ASP A 1 103 ? 3.429 3.310 -7.166 1.00 83.75 103 ASP A CA 1
ATOM 727 C C . ASP A 1 103 ? 4.624 3.811 -7.963 1.00 83.75 103 ASP A C 1
ATOM 729 O O . ASP A 1 103 ? 5.326 4.733 -7.542 1.00 83.75 103 ASP A O 1
ATOM 733 N N . MET A 1 104 ? 4.905 3.148 -9.079 1.00 81.25 104 MET A N 1
ATOM 734 C CA . MET A 1 104 ? 6.093 3.389 -9.896 1.00 81.25 104 MET A CA 1
ATOM 735 C C . MET A 1 104 ? 5.775 4.246 -11.123 1.00 81.25 104 MET A C 1
ATOM 737 O O . MET A 1 104 ? 6.706 4.714 -11.787 1.00 81.25 104 MET A O 1
ATOM 741 N N . TYR A 1 105 ? 4.492 4.472 -11.422 1.00 79.62 105 TYR A N 1
ATOM 742 C CA . TYR A 1 105 ? 4.056 5.142 -12.640 1.00 79.62 105 TYR A CA 1
ATOM 743 C C . TYR A 1 105 ? 3.062 6.260 -12.335 1.00 79.62 105 TYR A C 1
ATOM 745 O O . TYR A 1 105 ? 1.977 6.033 -11.826 1.00 79.62 105 TYR A O 1
ATOM 753 N N . GLN A 1 106 ? 3.411 7.492 -12.702 1.00 79.38 106 GLN A N 1
ATOM 754 C CA . GLN A 1 106 ? 2.545 8.633 -12.431 1.00 79.38 106 GLN A CA 1
ATOM 755 C C . GLN A 1 106 ? 1.434 8.762 -13.482 1.00 79.38 106 GLN A C 1
ATOM 757 O O . GLN A 1 106 ? 1.662 9.203 -14.613 1.00 79.38 106 GLN A O 1
ATOM 762 N N . ASN A 1 107 ? 0.197 8.478 -13.092 1.00 77.12 107 ASN A N 1
ATOM 763 C CA . ASN A 1 107 ? -0.997 8.667 -13.906 1.00 77.12 107 ASN A CA 1
ATOM 764 C C . ASN A 1 107 ? -1.605 10.077 -13.729 1.00 77.12 107 ASN A C 1
ATOM 766 O O . ASN A 1 107 ? -2.696 10.237 -13.180 1.00 77.12 107 ASN A O 1
ATOM 770 N N . VAL A 1 108 ? -0.939 11.117 -14.254 1.00 73.44 108 VAL A N 1
ATOM 771 C CA . VAL A 1 108 ? -1.436 12.517 -14.178 1.00 73.44 108 VAL A CA 1
ATOM 772 C C . VAL A 1 108 ? -2.660 12.814 -15.048 1.00 73.44 108 VAL A C 1
ATOM 774 O O . VAL A 1 108 ? -3.418 13.734 -14.760 1.00 73.44 108 VAL A O 1
ATOM 777 N N . SER A 1 109 ? -2.859 12.070 -16.138 1.00 71.44 109 SER A N 1
ATOM 778 C CA . SER A 1 109 ? -3.919 12.346 -17.119 1.00 71.44 109 SER A CA 1
ATOM 779 C C . SER A 1 109 ? -5.283 11.776 -16.729 1.00 71.44 109 SER A C 1
ATOM 781 O O . SER A 1 109 ? -6.286 12.126 -17.351 1.00 71.44 109 SER A O 1
ATOM 783 N N . ASN A 1 110 ? -5.344 10.912 -15.709 1.00 72.62 110 ASN A N 1
ATOM 784 C CA . ASN A 1 110 ? -6.596 10.364 -15.206 1.00 72.62 110 ASN A CA 1
ATOM 785 C C . ASN A 1 110 ? -7.009 11.108 -13.924 1.00 72.62 110 ASN A C 1
ATOM 787 O O . ASN A 1 110 ? -6.367 10.908 -12.891 1.00 72.62 110 ASN A O 1
ATOM 791 N N . PRO A 1 111 ? -8.090 11.911 -13.939 1.00 66.94 111 PRO A N 1
ATOM 792 C CA . PRO A 1 111 ? -8.529 12.671 -12.766 1.00 66.94 111 PRO A CA 1
ATOM 793 C C . PRO A 1 111 ? -8.951 11.780 -11.587 1.00 66.94 111 PRO A C 1
ATOM 795 O O . PRO A 1 111 ? -8.997 12.256 -10.456 1.00 66.94 111 PRO A O 1
ATOM 798 N N . ASN A 1 112 ? -9.227 10.495 -11.837 1.00 64.25 112 ASN A N 1
ATOM 799 C CA . ASN A 1 112 ? -9.564 9.517 -10.804 1.00 64.25 112 ASN A CA 1
ATOM 800 C C . ASN A 1 112 ? -8.329 8.929 -10.102 1.00 64.25 112 ASN A C 1
ATOM 802 O O . ASN A 1 112 ? -8.453 8.410 -9.001 1.00 64.25 112 ASN A O 1
ATOM 806 N N . TYR A 1 113 ? -7.146 8.991 -10.719 1.00 71.50 113 TYR A N 1
ATOM 807 C CA . TYR A 1 113 ? -5.892 8.544 -10.094 1.00 71.50 113 TYR A CA 1
ATOM 808 C C . TYR A 1 113 ? -5.106 9.742 -9.552 1.00 71.50 113 TYR A C 1
ATOM 810 O O . TYR A 1 113 ? -4.693 9.726 -8.393 1.00 71.50 113 TYR A O 1
ATOM 818 N N . ASN A 1 114 ? -5.007 10.805 -10.364 1.00 69.88 114 ASN A N 1
ATOM 819 C CA . ASN A 1 114 ? -4.429 12.115 -10.056 1.00 69.88 114 ASN A CA 1
ATOM 820 C C . ASN A 1 114 ? -3.192 12.025 -9.156 1.00 69.88 114 ASN A C 1
ATOM 822 O O . ASN A 1 114 ? -3.178 12.519 -8.021 1.00 69.88 114 ASN A O 1
ATOM 826 N N . ASP A 1 115 ? -2.176 11.325 -9.658 1.00 76.06 115 ASP A N 1
ATOM 827 C CA . ASP A 1 115 ? -1.015 11.009 -8.847 1.00 76.06 115 ASP A CA 1
ATOM 828 C C . ASP A 1 115 ? -0.227 12.258 -8.468 1.00 76.06 115 ASP A C 1
ATOM 830 O O . ASP A 1 115 ? 0.187 13.032 -9.341 1.00 76.06 115 ASP A O 1
ATOM 834 N N . PRO A 1 116 ? 0.012 12.457 -7.162 1.00 69.88 116 PRO A N 1
ATOM 835 C CA . PRO A 1 116 ? 0.501 13.723 -6.641 1.00 69.88 116 PRO A CA 1
ATOM 836 C C . PRO A 1 116 ? 1.991 13.968 -6.918 1.00 69.88 116 PRO A C 1
ATOM 838 O O . PRO A 1 116 ? 2.452 15.096 -6.743 1.00 69.88 116 PRO A O 1
ATOM 841 N N . SER A 1 117 ? 2.762 12.954 -7.335 1.00 68.88 117 SER A N 1
ATOM 842 C CA . SER A 1 117 ? 4.153 13.134 -7.766 1.00 68.88 117 SER A CA 1
ATOM 843 C C . SER A 1 117 ? 4.611 12.092 -8.789 1.00 68.88 117 SER A C 1
ATOM 845 O O . SER A 1 117 ? 4.039 11.004 -8.852 1.00 68.88 117 SER A O 1
ATOM 847 N N . PRO A 1 118 ? 5.685 12.383 -9.549 1.00 73.06 118 PRO A N 1
ATOM 848 C CA . PRO A 1 118 ? 6.431 11.365 -10.281 1.00 73.06 118 PRO A CA 1
ATOM 849 C C . PRO A 1 118 ? 6.872 10.238 -9.334 1.00 73.06 118 PRO A C 1
ATOM 851 O O . PRO A 1 118 ? 7.322 10.521 -8.221 1.00 73.06 118 PRO A O 1
ATOM 854 N N . GLY A 1 119 ? 6.691 8.980 -9.748 1.00 69.94 119 GLY A N 1
ATOM 855 C CA . GLY A 1 119 ? 7.092 7.798 -8.979 1.00 69.94 119 GLY A CA 1
ATOM 856 C C . GLY A 1 119 ? 8.588 7.455 -9.104 1.00 69.94 119 GLY A C 1
ATOM 857 O O . GLY A 1 119 ? 9.278 8.016 -9.955 1.00 69.94 119 GLY A O 1
ATOM 858 N N . PRO A 1 120 ? 9.108 6.507 -8.302 1.00 78.81 120 PRO A N 1
ATOM 859 C CA . PRO A 1 120 ? 8.358 5.715 -7.333 1.00 78.81 120 PRO A CA 1
ATOM 860 C C . PRO A 1 120 ? 7.970 6.510 -6.078 1.00 78.81 120 PRO A C 1
ATOM 862 O O . PRO A 1 120 ? 8.802 7.230 -5.528 1.00 78.81 120 PRO A O 1
ATOM 865 N N . PHE A 1 121 ? 6.727 6.353 -5.614 1.00 80.81 121 PHE A N 1
ATOM 866 C CA . PHE A 1 121 ? 6.242 6.887 -4.337 1.00 80.81 121 PHE A CA 1
ATOM 867 C C . PHE A 1 121 ? 5.491 5.806 -3.551 1.00 80.81 121 PHE A C 1
ATOM 869 O O . PHE A 1 121 ? 4.785 4.978 -4.122 1.00 80.81 121 PHE A O 1
ATOM 876 N N . ALA A 1 122 ? 5.638 5.798 -2.229 1.00 86.94 122 ALA A N 1
ATOM 877 C CA . ALA A 1 122 ? 4.842 4.933 -1.368 1.00 86.94 122 ALA A CA 1
ATOM 878 C C . ALA A 1 122 ? 3.498 5.599 -1.076 1.00 86.94 122 ALA A C 1
ATOM 880 O O . ALA A 1 122 ? 3.447 6.816 -0.877 1.00 86.94 122 ALA A O 1
ATOM 881 N N . ALA A 1 123 ? 2.421 4.816 -1.036 1.00 88.25 123 ALA A N 1
ATOM 882 C CA . ALA A 1 123 ? 1.088 5.328 -0.750 1.00 88.25 123 ALA A CA 1
ATOM 883 C C . ALA A 1 123 ? 0.179 4.303 -0.068 1.00 88.25 123 ALA A C 1
ATOM 885 O O . ALA A 1 123 ? 0.288 3.095 -0.291 1.00 88.25 123 ALA A O 1
ATOM 886 N N . LEU A 1 124 ? -0.767 4.823 0.716 1.00 89.62 124 LEU A N 1
ATOM 887 C CA . LEU A 1 124 ? -2.001 4.132 1.072 1.00 89.62 124 LEU A CA 1
ATOM 888 C C . LEU A 1 124 ? -3.140 4.717 0.228 1.00 89.62 124 LEU A C 1
ATOM 890 O O . LEU A 1 124 ? -3.517 5.880 0.376 1.00 89.62 124 LEU A O 1
ATOM 894 N N . ARG A 1 125 ? -3.688 3.887 -0.653 1.00 87.19 125 ARG A N 1
ATOM 895 C CA . ARG A 1 125 ? -4.780 4.200 -1.579 1.00 87.19 125 ARG A CA 1
ATOM 896 C C . ARG A 1 125 ? -6.044 3.494 -1.123 1.00 87.19 125 ARG A C 1
ATOM 898 O O . ARG A 1 125 ? -5.981 2.436 -0.502 1.00 87.19 125 ARG A O 1
ATOM 905 N N . TRP A 1 126 ? -7.194 4.069 -1.441 1.00 86.69 126 TRP A N 1
ATOM 906 C CA . TRP A 1 126 ? -8.478 3.450 -1.148 1.00 86.69 126 TRP A CA 1
ATOM 907 C C . TRP A 1 126 ? -9.502 3.792 -2.215 1.00 86.69 126 TRP A C 1
ATOM 909 O O . TRP A 1 126 ? -9.382 4.787 -2.933 1.00 86.69 126 TRP A O 1
ATOM 919 N N . THR A 1 127 ? -10.530 2.965 -2.284 1.00 82.75 127 THR A N 1
ATOM 920 C CA . THR A 1 127 ? -11.758 3.246 -3.020 1.00 82.75 127 THR A CA 1
ATOM 921 C C . THR A 1 127 ? -12.867 3.569 -2.029 1.00 82.75 127 THR A C 1
ATOM 923 O O . THR A 1 127 ? -12.977 2.903 -1.001 1.00 82.75 127 THR A O 1
ATOM 926 N N . GLY A 1 128 ? -13.726 4.533 -2.348 1.00 78.62 128 GLY A N 1
ATOM 927 C CA . GLY A 1 128 ? -14.990 4.701 -1.630 1.00 78.62 128 GLY A CA 1
ATOM 928 C C . GLY A 1 128 ? -16.061 3.716 -2.111 1.00 78.62 128 GLY A C 1
ATOM 929 O O . GLY A 1 128 ? -15.779 2.728 -2.796 1.00 78.62 128 GLY A O 1
ATOM 930 N N . SER A 1 129 ? -17.321 4.055 -1.849 1.00 81.81 129 SER A N 1
ATOM 931 C CA . SER A 1 129 ? -18.495 3.310 -2.327 1.00 81.81 129 SER A CA 1
ATOM 932 C C . SER A 1 129 ? -18.614 3.238 -3.855 1.00 81.81 129 SER A C 1
ATOM 934 O O . SER A 1 129 ? -19.316 2.378 -4.376 1.00 81.81 129 SER A O 1
ATOM 936 N N . SER A 1 130 ? -17.921 4.107 -4.595 1.00 82.88 130 SER A N 1
ATOM 937 C CA . SER A 1 130 ? -17.899 4.089 -6.062 1.00 82.88 130 SER A CA 1
ATOM 938 C C . SER A 1 130 ? -16.967 3.029 -6.656 1.00 82.88 130 SER A C 1
ATOM 940 O O . SER A 1 130 ? -16.959 2.846 -7.871 1.00 82.88 130 SER A O 1
ATOM 942 N N . GLY A 1 131 ? -16.121 2.386 -5.841 1.00 82.06 131 GLY A N 1
ATOM 943 C CA . GLY A 1 131 ? -15.070 1.485 -6.324 1.00 82.06 131 GLY A CA 1
ATOM 944 C C . GLY A 1 131 ? -13.973 2.177 -7.143 1.00 82.06 131 GLY A C 1
ATOM 945 O O . GLY A 1 131 ? -13.124 1.519 -7.733 1.00 82.06 131 GLY A O 1
ATOM 946 N N . THR A 1 132 ? -13.974 3.509 -7.204 1.00 84.31 132 THR A N 1
ATOM 947 C CA . THR A 1 132 ? -12.945 4.287 -7.904 1.00 84.31 132 THR A CA 1
ATOM 948 C C . THR A 1 132 ? -11.881 4.735 -6.901 1.00 84.31 132 THR A C 1
ATOM 950 O O . THR A 1 132 ? -12.265 5.243 -5.834 1.00 84.31 132 THR A O 1
ATOM 953 N N . PRO A 1 133 ? -10.574 4.570 -7.203 1.00 81.88 133 PRO A N 1
ATOM 954 C CA . PRO A 1 133 ? -9.511 5.091 -6.352 1.00 81.88 133 PRO A CA 1
ATOM 955 C C . PRO A 1 133 ? -9.710 6.579 -6.064 1.00 81.88 133 PRO A C 1
ATOM 957 O O . PRO A 1 133 ? -10.173 7.331 -6.918 1.00 81.88 133 PRO A O 1
ATOM 960 N N . GLN A 1 134 ? -9.431 6.989 -4.831 1.00 79.69 134 GLN A N 1
ATOM 961 C CA . GLN A 1 134 ? -9.579 8.378 -4.410 1.00 79.69 134 GLN A CA 1
ATOM 962 C C . GLN A 1 134 ? -8.257 9.146 -4.562 1.00 79.69 134 GLN A C 1
ATOM 964 O O . GLN A 1 134 ? -7.184 8.584 -4.310 1.00 79.69 134 GLN A O 1
ATOM 969 N N . PRO A 1 135 ? -8.307 10.441 -4.930 1.00 71.50 135 PRO A N 1
ATOM 970 C CA . PRO A 1 135 ? -7.113 11.269 -5.044 1.00 71.50 135 PRO A CA 1
ATOM 971 C C . PRO A 1 135 ? -6.451 11.492 -3.673 1.00 71.50 135 PRO A C 1
ATOM 973 O O . PRO A 1 135 ? -7.108 11.762 -2.668 1.00 71.50 135 PRO A O 1
ATOM 976 N N . LEU A 1 136 ? -5.118 11.439 -3.639 1.00 68.56 136 LEU A N 1
ATOM 977 C CA . LEU A 1 136 ? -4.318 11.506 -2.405 1.00 68.56 136 LEU A CA 1
ATOM 978 C C . LEU A 1 136 ? -4.051 12.929 -1.882 1.00 68.56 136 LEU A C 1
ATOM 980 O O . LEU A 1 136 ? -3.573 13.095 -0.758 1.00 68.56 136 LEU A O 1
ATOM 984 N N . GLY A 1 137 ? -4.315 13.956 -2.695 1.00 61.22 137 GLY A N 1
ATOM 985 C CA . GLY A 1 137 ? -3.759 15.308 -2.538 1.00 61.22 137 GLY A CA 1
ATOM 986 C C . GLY A 1 137 ? -4.002 16.005 -1.191 1.00 61.22 137 GLY A C 1
ATOM 987 O O . GLY A 1 137 ? -3.240 16.903 -0.848 1.00 61.22 137 GLY A O 1
ATOM 988 N N . ALA A 1 138 ? -4.995 15.577 -0.402 1.00 58.62 138 ALA A N 1
ATOM 989 C CA . ALA A 1 138 ? -5.345 16.186 0.887 1.00 58.62 138 ALA A CA 1
ATOM 990 C C . ALA A 1 138 ? -5.085 15.300 2.123 1.00 58.62 138 ALA A C 1
ATOM 992 O O . ALA A 1 138 ? -5.250 15.767 3.249 1.00 58.62 138 ALA A O 1
ATOM 993 N N . THR A 1 139 ? -4.696 14.029 1.964 1.00 68.25 139 THR A N 1
ATOM 994 C CA . THR A 1 139 ? -4.660 13.078 3.096 1.00 68.25 139 THR A CA 1
ATOM 995 C C . THR A 1 139 ? -3.274 12.879 3.704 1.00 68.25 139 THR A C 1
ATOM 997 O O . THR A 1 139 ? -3.165 12.456 4.858 1.00 68.25 139 THR A O 1
ATOM 1000 N N . GLY A 1 140 ? -2.202 13.198 2.971 1.00 71.38 140 GLY A N 1
ATOM 1001 C CA . GLY A 1 140 ? -0.825 12.925 3.404 1.00 71.38 140 GLY A CA 1
ATOM 1002 C C . GLY A 1 140 ? -0.513 11.427 3.506 1.00 71.38 140 GLY A C 1
ATOM 1003 O O . GLY A 1 140 ? 0.388 11.033 4.236 1.00 71.38 140 GLY A O 1
ATOM 1004 N N . LEU A 1 141 ? -1.281 10.587 2.808 1.00 83.12 141 LEU A N 1
ATOM 1005 C CA . LEU A 1 141 ? -1.115 9.132 2.771 1.00 83.12 141 LEU A CA 1
ATOM 1006 C C . LEU A 1 141 ? -0.210 8.684 1.628 1.00 83.12 141 LEU A C 1
ATOM 1008 O O . LEU A 1 141 ? -0.450 7.663 0.988 1.00 83.12 141 LEU A O 1
ATOM 1012 N N . TYR A 1 142 ? 0.815 9.479 1.357 1.00 85.00 142 TYR A N 1
ATOM 1013 C CA . TYR A 1 142 ? 1.822 9.192 0.356 1.00 85.00 142 TYR A CA 1
ATOM 1014 C C . TYR A 1 142 ? 3.097 9.973 0.645 1.00 85.00 142 TYR A C 1
ATOM 1016 O O . TYR A 1 142 ? 3.073 11.002 1.328 1.00 85.00 142 TYR A O 1
ATOM 1024 N N . THR A 1 143 ? 4.210 9.512 0.091 1.00 77.44 143 THR A N 1
ATOM 1025 C CA . THR A 1 143 ? 5.476 10.244 0.125 1.00 77.44 143 THR A CA 1
ATOM 1026 C C . THR A 1 143 ? 5.461 11.355 -0.924 1.00 77.44 143 THR A C 1
ATOM 1028 O O . THR A 1 143 ? 5.795 11.125 -2.085 1.00 77.44 143 THR A O 1
ATOM 1031 N N . SER A 1 144 ? 5.058 12.568 -0.541 1.00 66.12 144 SER A N 1
ATOM 1032 C CA . SER A 1 144 ? 5.124 13.727 -1.436 1.00 66.12 144 SER A CA 1
ATOM 1033 C C . SER A 1 144 ? 6.578 14.153 -1.656 1.00 66.12 144 SER A C 1
ATOM 1035 O O . SER A 1 144 ? 7.334 14.324 -0.703 1.00 66.12 144 SER A O 1
ATOM 1037 N N . GLN A 1 145 ? 6.985 14.316 -2.920 1.00 56.41 145 GLN A N 1
ATOM 1038 C CA . GLN A 1 145 ? 8.293 14.863 -3.335 1.00 56.41 145 GLN A CA 1
ATOM 1039 C C . GLN A 1 145 ? 9.547 14.098 -2.868 1.00 56.41 145 GLN A C 1
ATOM 1041 O O . GLN A 1 145 ? 10.659 14.467 -3.248 1.00 56.41 145 GLN A O 1
ATOM 1046 N N . GLN A 1 146 ? 9.413 13.025 -2.087 1.00 55.22 146 GLN A N 1
ATOM 1047 C CA . GLN A 1 146 ? 10.528 12.133 -1.810 1.00 55.22 146 GLN A CA 1
ATOM 1048 C C . GLN A 1 146 ? 10.760 11.285 -3.048 1.00 55.22 146 GLN A C 1
ATOM 1050 O O . GLN A 1 146 ? 10.002 10.372 -3.357 1.00 55.22 146 GLN A O 1
ATOM 1055 N N . ASN A 1 147 ? 11.819 11.619 -3.772 1.00 56.84 147 ASN A N 1
ATOM 1056 C CA . ASN A 1 147 ? 12.301 10.790 -4.850 1.00 56.84 147 ASN A CA 1
ATOM 1057 C C . ASN A 1 147 ? 12.859 9.489 -4.246 1.00 56.84 147 ASN A C 1
ATOM 1059 O O . ASN A 1 147 ? 13.985 9.453 -3.745 1.00 56.84 147 ASN A O 1
ATOM 1063 N N . LEU A 1 148 ? 12.055 8.424 -4.273 1.00 61.81 148 LEU A N 1
ATOM 1064 C CA . LEU A 1 148 ? 12.415 7.123 -3.712 1.00 61.81 148 LEU A CA 1
ATOM 1065 C C . LEU A 1 148 ? 13.325 6.308 -4.654 1.00 61.81 148 LEU A C 1
ATOM 1067 O O . LEU A 1 148 ? 13.482 5.109 -4.459 1.00 61.81 148 LEU A O 1
ATOM 1071 N N . MET A 1 149 ? 13.982 6.922 -5.653 1.00 55.34 149 MET A N 1
ATOM 1072 C CA . MET A 1 149 ? 14.957 6.248 -6.539 1.00 55.34 149 MET A CA 1
ATOM 1073 C C . MET A 1 149 ? 16.147 5.618 -5.791 1.00 55.34 149 MET A C 1
ATOM 1075 O O . MET A 1 149 ? 16.916 4.873 -6.391 1.00 55.34 149 MET A O 1
ATOM 1079 N N . GLN A 1 150 ? 16.329 5.928 -4.503 1.00 58.66 150 GLN A N 1
ATOM 1080 C CA . GLN A 1 150 ? 17.359 5.333 -3.645 1.00 58.66 150 GLN A CA 1
ATOM 1081 C C . GLN A 1 150 ? 16.865 4.122 -2.849 1.00 58.66 150 GLN A C 1
ATOM 1083 O O . GLN A 1 150 ? 17.643 3.546 -2.092 1.00 58.66 150 GLN A O 1
ATOM 1088 N N . TRP A 1 151 ? 15.590 3.755 -2.992 1.00 68.12 151 TRP A N 1
ATOM 1089 C CA . TRP A 1 151 ? 15.022 2.616 -2.297 1.00 68.12 151 TRP A CA 1
ATOM 1090 C C . TRP A 1 151 ? 15.701 1.330 -2.758 1.00 68.12 151 TRP A C 1
ATOM 1092 O O . TRP A 1 151 ? 15.787 1.034 -3.953 1.00 68.12 151 TRP A O 1
ATOM 1102 N N . GLY A 1 152 ? 16.229 0.581 -1.793 1.00 62.94 152 GLY A N 1
ATOM 1103 C CA . GLY A 1 152 ? 16.815 -0.725 -2.026 1.00 62.94 152 GLY A CA 1
ATOM 1104 C C . GLY A 1 152 ? 15.839 -1.697 -2.688 1.00 62.94 152 GLY A C 1
ATOM 1105 O O . GLY A 1 152 ? 14.630 -1.486 -2.734 1.00 62.94 152 GLY A O 1
ATOM 1106 N N . LYS A 1 153 ? 16.376 -2.824 -3.168 1.00 70.50 153 LYS A N 1
ATOM 1107 C CA . LYS A 1 153 ? 15.561 -3.873 -3.797 1.00 70.50 153 LYS A CA 1
ATOM 1108 C C . LYS A 1 153 ? 14.473 -4.408 -2.865 1.00 70.50 153 LYS A C 1
ATOM 1110 O O . LYS A 1 153 ? 13.416 -4.748 -3.355 1.00 70.50 153 LYS A O 1
ATOM 1115 N N . ALA A 1 154 ? 14.702 -4.458 -1.549 1.00 81.00 154 ALA A N 1
ATOM 1116 C CA . ALA A 1 154 ? 13.732 -4.970 -0.583 1.00 81.00 154 ALA A CA 1
ATOM 1117 C C . ALA A 1 154 ? 13.109 -3.852 0.268 1.00 81.00 154 ALA A C 1
ATOM 1119 O O . ALA A 1 154 ? 13.812 -3.135 0.986 1.00 81.00 154 ALA A O 1
ATOM 1120 N N . LEU A 1 155 ? 11.779 -3.771 0.265 1.00 86.56 155 LEU A N 1
ATOM 1121 C CA . LEU A 1 155 ? 10.989 -2.784 1.003 1.00 86.56 155 LEU A CA 1
ATOM 1122 C C . LEU A 1 155 ? 10.159 -3.477 2.066 1.00 86.56 155 LEU A C 1
ATOM 1124 O O . LEU A 1 155 ? 9.248 -4.228 1.729 1.00 86.56 155 LEU A O 1
ATOM 1128 N N . ARG A 1 156 ? 10.447 -3.233 3.341 1.00 89.56 156 ARG A N 1
ATOM 1129 C CA . ARG A 1 156 ? 9.675 -3.814 4.442 1.00 89.56 156 ARG A CA 1
ATOM 1130 C C . ARG A 1 156 ? 8.397 -3.029 4.633 1.00 89.56 156 ARG A C 1
ATOM 1132 O O . ARG A 1 156 ? 8.456 -1.810 4.758 1.00 89.56 156 ARG A O 1
ATOM 1139 N N . TYR A 1 157 ? 7.270 -3.718 4.712 1.00 92.69 157 TYR A N 1
ATOM 1140 C CA . TYR A 1 157 ? 6.003 -3.091 5.047 1.00 92.69 157 TYR A CA 1
ATOM 1141 C C . TYR A 1 157 ? 5.470 -3.601 6.381 1.00 92.69 157 TYR A C 1
ATOM 1143 O O . TYR A 1 157 ? 5.676 -4.757 6.766 1.00 92.69 157 TYR A O 1
ATOM 1151 N N . THR A 1 158 ? 4.744 -2.723 7.061 1.00 95.56 158 THR A N 1
ATOM 1152 C CA . THR A 1 158 ? 3.852 -3.079 8.161 1.00 95.56 158 THR A CA 1
ATOM 1153 C C . THR A 1 158 ? 2.495 -2.444 7.915 1.00 95.56 158 THR A C 1
ATOM 1155 O O . THR A 1 158 ? 2.405 -1.296 7.480 1.00 95.56 158 THR A O 1
ATOM 1158 N N . LEU A 1 159 ? 1.438 -3.196 8.191 1.00 94.25 159 LEU A N 1
ATOM 1159 C CA . LEU A 1 159 ? 0.069 -2.714 8.201 1.00 94.25 159 LEU A CA 1
ATOM 1160 C C . LEU A 1 159 ? -0.607 -3.254 9.453 1.00 94.25 159 LEU A C 1
ATOM 1162 O O . LEU A 1 159 ? -0.672 -4.462 9.660 1.00 94.25 159 LEU A O 1
ATOM 1166 N N . ASN A 1 160 ? -1.099 -2.349 10.283 1.00 94.12 160 ASN A N 1
ATOM 1167 C CA . ASN A 1 160 ? -1.786 -2.657 11.522 1.00 94.12 160 ASN A CA 1
ATOM 1168 C C . ASN A 1 160 ? -3.215 -2.160 11.408 1.00 94.12 160 ASN A C 1
ATOM 1170 O O . ASN A 1 160 ? -3.435 -0.985 11.120 1.00 94.12 160 ASN A O 1
ATOM 1174 N N . TYR A 1 161 ? -4.159 -3.051 11.661 1.00 91.50 161 TYR A N 1
ATOM 1175 C CA . TYR A 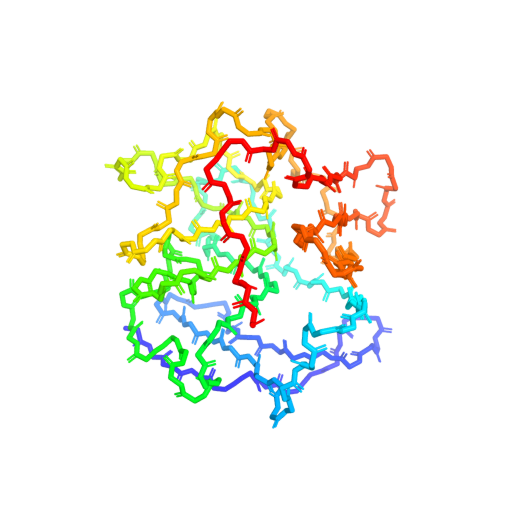1 161 ? -5.571 -2.747 11.761 1.00 91.50 161 TYR A CA 1
ATOM 1176 C C . TYR A 1 161 ? -5.997 -2.777 13.217 1.00 91.50 161 TYR A C 1
ATOM 1178 O O . TYR A 1 161 ? -5.688 -3.721 13.953 1.00 91.50 161 TYR A O 1
ATOM 1186 N N . PHE A 1 162 ? -6.727 -1.738 13.606 1.00 91.19 162 PHE A N 1
ATOM 1187 C CA . PHE A 1 162 ? -7.263 -1.589 14.942 1.00 91.19 162 PHE A CA 1
ATOM 1188 C C . PHE A 1 162 ? -8.775 -1.440 14.896 1.00 91.19 162 PHE A C 1
ATOM 1190 O O . PHE A 1 162 ? -9.302 -0.582 14.184 1.00 91.19 162 PHE A O 1
ATOM 1197 N N . TYR A 1 163 ? -9.449 -2.233 15.722 1.00 87.94 163 TYR A N 1
ATOM 1198 C CA . TYR A 1 163 ? -10.868 -2.118 16.002 1.00 87.94 163 TYR A CA 1
ATOM 1199 C C . TYR A 1 163 ? -11.126 -2.448 17.471 1.00 87.94 163 TYR A C 1
ATOM 1201 O O . TYR A 1 163 ? -10.929 -3.574 17.919 1.00 87.94 163 TYR A O 1
ATOM 1209 N N . ASN A 1 164 ? -11.592 -1.447 18.217 1.00 75.75 164 ASN A N 1
ATOM 1210 C CA . ASN A 1 164 ? -11.928 -1.570 19.638 1.00 75.75 164 ASN A CA 1
ATOM 1211 C C . ASN A 1 164 ? -13.407 -1.207 19.887 1.00 75.75 164 ASN A C 1
ATOM 1213 O O . ASN A 1 164 ? -13.719 -0.516 20.854 1.00 75.75 164 ASN A O 1
ATOM 1217 N N . GLY A 1 165 ? -14.316 -1.618 18.993 1.00 75.06 165 GLY A N 1
ATOM 1218 C CA . GLY A 1 165 ? -15.758 -1.342 19.121 1.00 75.06 165 GLY A CA 1
ATOM 1219 C C . GLY A 1 165 ? -16.191 0.087 18.757 1.00 75.06 165 GLY A C 1
ATOM 1220 O O . GLY A 1 165 ? -17.293 0.493 19.112 1.00 75.06 165 GLY A O 1
ATOM 1221 N N . GLY A 1 166 ? -15.327 0.843 18.073 1.00 77.69 166 GLY A N 1
ATOM 1222 C CA . GLY A 1 166 ? -15.604 2.168 17.507 1.00 77.69 166 GLY A CA 1
ATOM 1223 C C . GLY A 1 166 ? -15.102 2.250 16.064 1.00 77.69 166 GLY A C 1
ATOM 1224 O O . GLY A 1 166 ? -14.966 1.220 15.409 1.00 77.69 166 GLY A O 1
ATOM 1225 N N . ASP A 1 167 ? -14.778 3.445 15.572 1.00 82.50 167 ASP A N 1
ATOM 1226 C CA . ASP A 1 167 ? -14.253 3.593 14.210 1.00 82.50 167 ASP A CA 1
ATOM 1227 C C . ASP A 1 167 ? -12.920 2.849 14.048 1.00 82.50 167 ASP A C 1
ATOM 1229 O O . ASP A 1 167 ? -11.951 3.087 14.781 1.00 82.50 167 ASP A O 1
ATOM 1233 N N . ALA A 1 168 ? -12.871 1.936 13.076 1.00 87.38 168 ALA A N 1
ATOM 1234 C CA . ALA A 1 168 ? -11.644 1.243 12.724 1.00 87.38 168 ALA A CA 1
ATOM 1235 C C . ALA A 1 168 ? -10.599 2.231 12.187 1.00 87.38 168 ALA A C 1
ATOM 1237 O O . ALA A 1 168 ? -10.931 3.230 11.541 1.00 87.38 168 ALA A O 1
ATOM 1238 N N . TYR A 1 169 ? -9.319 1.927 12.394 1.00 89.56 169 TYR A N 1
ATOM 1239 C CA . TYR A 1 169 ? -8.227 2.679 11.778 1.00 89.56 169 TYR A CA 1
ATOM 1240 C C . TYR A 1 169 ? -7.044 1.783 11.412 1.00 89.56 169 TYR A C 1
ATOM 1242 O O . TYR A 1 169 ? -6.838 0.712 11.984 1.00 89.56 169 TYR A O 1
ATOM 1250 N N . LEU A 1 170 ? -6.251 2.252 10.449 1.00 91.25 170 LEU A N 1
ATOM 1251 C CA . LEU A 1 170 ? -5.015 1.621 10.019 1.00 91.25 170 LEU A CA 1
ATOM 1252 C C . LEU A 1 170 ? -3.822 2.507 10.363 1.00 91.25 170 LEU A C 1
ATOM 1254 O O . LEU A 1 170 ? -3.858 3.729 10.193 1.00 91.25 170 LEU A O 1
ATOM 1258 N N . THR A 1 171 ? -2.733 1.871 10.773 1.00 93.81 171 THR A N 1
ATOM 1259 C CA . THR A 1 171 ? -1.404 2.487 10.804 1.00 93.81 171 THR A CA 1
ATOM 1260 C C . THR A 1 171 ? -0.408 1.575 10.115 1.00 93.81 171 THR A C 1
ATOM 1262 O O . THR A 1 171 ? -0.651 0.378 9.952 1.00 93.81 171 THR A O 1
ATOM 1265 N N . GLY A 1 172 ? 0.735 2.112 9.718 1.00 95.12 172 GLY A N 1
ATOM 1266 C CA . GLY A 1 172 ? 1.760 1.275 9.119 1.00 95.12 172 GLY A CA 1
ATOM 1267 C C . GLY A 1 172 ? 2.916 2.054 8.541 1.00 95.12 172 GLY A C 1
ATOM 1268 O O . GLY A 1 172 ? 3.044 3.268 8.733 1.00 95.12 172 GLY A O 1
ATOM 1269 N N . SER A 1 173 ? 3.764 1.321 7.832 1.00 93.25 173 SER A N 1
ATOM 1270 C CA . SER A 1 173 ? 4.942 1.873 7.188 1.00 93.25 173 SER A CA 1
ATOM 1271 C C . SER A 1 173 ? 5.362 1.091 5.953 1.00 93.25 173 SER A C 1
ATOM 1273 O O . SER A 1 173 ? 5.043 -0.091 5.815 1.00 93.25 173 SER A O 1
ATOM 1275 N N . ILE A 1 174 ? 6.127 1.754 5.087 1.00 91.31 174 ILE A N 1
ATOM 1276 C CA . ILE A 1 174 ? 7.013 1.113 4.118 1.00 91.31 174 ILE A CA 1
ATOM 1277 C C . ILE A 1 174 ? 8.410 1.697 4.320 1.00 91.31 174 ILE A C 1
ATOM 1279 O O . ILE A 1 174 ? 8.588 2.912 4.254 1.00 91.31 174 ILE A O 1
ATOM 1283 N N . THR A 1 175 ? 9.384 0.833 4.579 1.00 88.62 175 THR A N 1
ATOM 1284 C CA . THR A 1 175 ? 10.765 1.197 4.898 1.00 88.62 175 THR A CA 1
ATOM 1285 C C . THR A 1 175 ? 11.722 0.503 3.942 1.00 88.62 175 THR A C 1
ATOM 1287 O O . THR A 1 175 ? 11.661 -0.715 3.754 1.00 88.62 175 THR A O 1
ATOM 1290 N N . ASP A 1 176 ? 12.651 1.266 3.379 1.00 84.75 176 ASP A N 1
ATOM 1291 C CA . ASP A 1 176 ? 13.789 0.723 2.645 1.00 84.75 176 ASP A CA 1
ATOM 1292 C C . ASP A 1 176 ? 14.686 -0.105 3.579 1.00 84.75 176 ASP A C 1
ATOM 1294 O O . ASP A 1 176 ? 15.203 0.392 4.583 1.00 84.75 176 ASP A O 1
ATOM 1298 N N . SER A 1 177 ? 14.901 -1.379 3.239 1.00 81.69 177 SER A N 1
ATOM 1299 C CA . SER A 1 177 ? 15.726 -2.277 4.059 1.00 81.69 177 SER A CA 1
ATOM 1300 C C . SER A 1 177 ? 17.197 -1.860 4.121 1.00 81.69 177 SER A C 1
ATOM 1302 O O . SER A 1 177 ? 17.889 -2.253 5.059 1.00 81.69 177 SER A O 1
ATOM 1304 N N . ASN A 1 178 ? 17.678 -1.087 3.143 1.00 79.31 178 ASN A N 1
ATOM 1305 C CA . ASN A 1 178 ? 19.068 -0.637 3.071 1.00 79.31 178 ASN A CA 1
ATOM 1306 C C . ASN A 1 178 ? 19.289 0.729 3.736 1.00 79.31 178 ASN A C 1
ATOM 1308 O O . ASN A 1 178 ? 20.430 1.081 4.035 1.00 79.31 178 ASN A O 1
ATOM 1312 N N . ASN A 1 179 ? 18.225 1.501 3.974 1.00 81.50 179 ASN A N 1
ATOM 1313 C CA . ASN A 1 179 ? 18.309 2.808 4.615 1.00 81.50 179 ASN A CA 1
ATOM 1314 C C . ASN A 1 179 ? 17.014 3.131 5.373 1.00 81.50 179 ASN A C 1
ATOM 1316 O O . ASN A 1 179 ? 16.060 3.646 4.805 1.00 81.50 179 ASN A O 1
A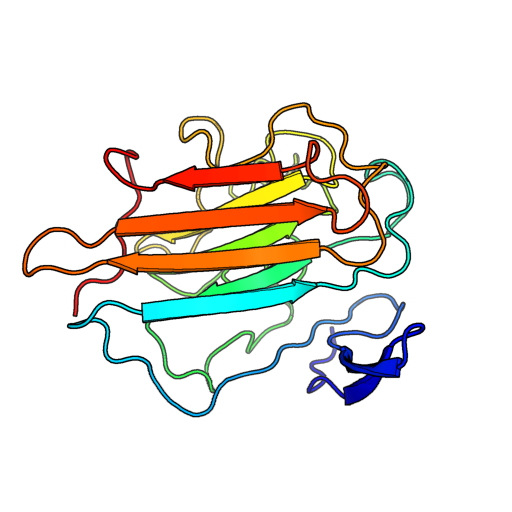TOM 1320 N N . ALA A 1 180 ? 16.995 2.915 6.688 1.00 83.75 180 ALA A N 1
ATOM 1321 C CA . ALA A 1 180 ? 15.799 3.150 7.500 1.00 83.75 180 ALA A CA 1
ATOM 1322 C C . ALA A 1 180 ? 15.322 4.620 7.530 1.00 83.75 180 ALA A C 1
ATOM 1324 O O . ALA A 1 180 ? 14.161 4.874 7.856 1.00 83.75 180 ALA A O 1
ATOM 1325 N N . ALA A 1 181 ? 16.175 5.590 7.167 1.00 83.12 181 ALA A N 1
ATOM 1326 C CA . ALA A 1 181 ? 15.758 6.988 7.022 1.00 83.12 181 ALA A CA 1
ATOM 1327 C C . ALA A 1 181 ? 14.764 7.179 5.859 1.00 83.12 181 ALA A C 1
ATOM 1329 O O . ALA A 1 181 ? 13.957 8.107 5.875 1.00 83.12 181 ALA A O 1
ATOM 1330 N N . ASN A 1 182 ? 14.777 6.263 4.889 1.00 82.88 182 ASN A N 1
ATOM 1331 C CA . ASN A 1 182 ? 13.817 6.181 3.799 1.00 82.88 182 ASN A CA 1
ATOM 1332 C C . ASN A 1 182 ? 12.580 5.391 4.260 1.00 82.88 182 ASN A C 1
ATOM 1334 O O . ASN A 1 182 ? 12.406 4.217 3.927 1.00 82.88 182 ASN A O 1
ATOM 1338 N N . THR A 1 183 ? 11.730 6.035 5.062 1.00 87.00 183 THR A N 1
ATOM 1339 C CA . THR A 1 183 ? 10.497 5.433 5.583 1.00 87.00 183 THR A CA 1
ATOM 1340 C C . THR A 1 183 ? 9.283 6.304 5.284 1.00 87.00 183 THR A C 1
ATOM 1342 O O . THR A 1 183 ? 9.230 7.473 5.663 1.00 87.00 183 THR A O 1
ATOM 1345 N N . PHE A 1 184 ? 8.272 5.691 4.678 1.00 89.69 184 PHE A N 1
ATOM 1346 C CA . PHE A 1 184 ? 6.901 6.184 4.667 1.00 89.69 184 PHE A CA 1
ATOM 1347 C C . PHE A 1 184 ? 6.166 5.646 5.892 1.00 89.69 184 PHE A C 1
ATOM 1349 O O . PHE A 1 184 ? 6.201 4.442 6.138 1.00 89.69 184 PHE A O 1
ATOM 1356 N N . THR A 1 185 ? 5.470 6.504 6.633 1.00 91.81 185 THR A N 1
ATOM 1357 C CA . THR A 1 185 ? 4.524 6.092 7.676 1.00 91.81 185 THR A CA 1
ATOM 1358 C C . THR A 1 185 ? 3.154 6.687 7.405 1.00 91.81 185 THR A C 1
ATOM 1360 O O . THR A 1 185 ? 3.030 7.757 6.807 1.00 91.81 185 THR A O 1
ATOM 1363 N N . PHE A 1 186 ? 2.113 5.997 7.857 1.00 90.62 186 PHE A N 1
ATOM 1364 C CA . PHE A 1 186 ? 0.751 6.490 7.739 1.00 90.62 186 PHE A CA 1
ATOM 1365 C C . PHE A 1 186 ? -0.089 6.165 8.972 1.00 90.62 186 PHE A C 1
ATOM 1367 O O . PHE A 1 186 ? 0.166 5.208 9.706 1.00 90.62 186 PHE A O 1
ATOM 1374 N N . ASP A 1 187 ? -1.123 6.980 9.153 1.00 91.31 187 ASP A N 1
ATOM 1375 C CA . ASP A 1 187 ? -2.167 6.825 10.156 1.00 91.31 187 ASP A CA 1
ATOM 1376 C C . ASP A 1 187 ? -3.472 7.357 9.556 1.00 91.31 187 ASP A C 1
ATOM 1378 O O . ASP A 1 187 ? -3.520 8.500 9.084 1.00 91.31 187 ASP A O 1
ATOM 1382 N N . THR A 1 188 ? -4.509 6.520 9.515 1.00 88.62 188 THR A N 1
ATOM 1383 C CA . THR A 1 188 ? -5.801 6.896 8.925 1.00 88.62 188 THR A CA 1
ATOM 1384 C C . THR A 1 188 ? -6.722 7.623 9.898 1.00 88.62 188 THR A C 1
ATOM 1386 O O . THR A 1 188 ? -7.779 8.101 9.481 1.00 88.62 188 THR A O 1
ATOM 1389 N N . ARG A 1 189 ? -6.356 7.751 11.180 1.00 87.75 189 ARG A N 1
ATOM 1390 C CA . ARG A 1 189 ? -7.173 8.485 12.154 1.00 87.75 189 ARG A CA 1
ATOM 1391 C C . ARG A 1 189 ? -7.329 9.943 11.727 1.00 87.75 189 ARG A C 1
ATOM 1393 O O . ARG A 1 189 ? -6.355 10.630 11.422 1.00 87.75 189 ARG A O 1
ATOM 1400 N N . GLY A 1 190 ? -8.577 10.411 11.694 1.00 79.94 190 GLY A N 1
ATOM 1401 C CA . GLY A 1 190 ? -8.913 11.786 11.315 1.00 79.94 190 GLY A CA 1
ATOM 1402 C C . GLY A 1 190 ? -8.659 12.129 9.841 1.00 79.94 190 GLY A C 1
ATOM 1403 O O . GLY A 1 190 ? -8.653 13.309 9.492 1.00 79.94 190 GLY A O 1
ATOM 1404 N N . LYS A 1 191 ? -8.437 11.140 8.963 1.00 79.00 191 LYS A N 1
ATOM 1405 C CA . LYS A 1 191 ? -8.280 11.377 7.522 1.00 79.00 191 LYS A CA 1
ATOM 1406 C C . LYS A 1 191 ? -9.650 11.454 6.852 1.00 79.00 191 LYS A C 1
ATOM 1408 O O . LYS A 1 191 ? -10.389 10.474 6.805 1.00 79.00 191 LYS A O 1
ATOM 1413 N N . LEU A 1 192 ? -9.986 12.636 6.337 1.00 65.38 192 LEU A N 1
ATOM 1414 C CA . LEU A 1 192 ? -11.257 12.891 5.659 1.00 65.38 192 LEU A CA 1
ATOM 1415 C C . LEU A 1 192 ? -11.433 11.938 4.464 1.00 65.38 192 LEU A C 1
ATOM 1417 O O . LEU A 1 192 ? -10.559 11.856 3.603 1.00 65.38 192 LEU A O 1
ATOM 1421 N N . GLY A 1 193 ?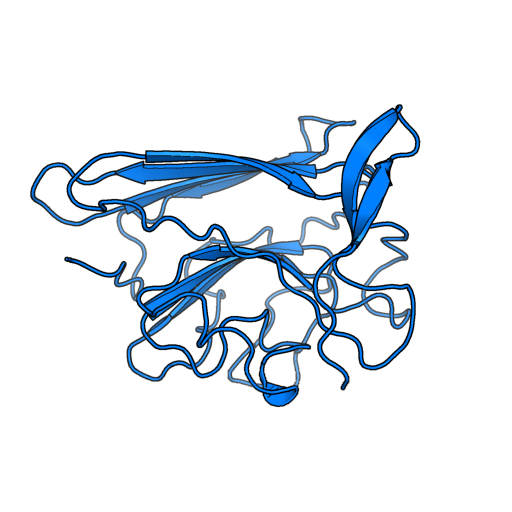 -12.571 11.242 4.407 1.00 65.75 193 GLY A N 1
ATOM 1422 C CA . GLY A 1 193 ? -12.981 10.440 3.248 1.00 65.75 193 GLY A CA 1
ATOM 1423 C C . GLY A 1 193 ? -12.508 8.984 3.224 1.00 65.75 193 GLY A C 1
ATOM 1424 O O . GLY A 1 193 ? -12.824 8.279 2.264 1.00 65.75 193 GLY A O 1
ATOM 1425 N N . ILE A 1 194 ? -11.796 8.511 4.253 1.00 73.62 194 ILE A N 1
ATOM 1426 C CA . ILE A 1 194 ? -11.472 7.085 4.399 1.00 73.62 194 ILE A CA 1
ATOM 1427 C C . ILE A 1 194 ? -12.522 6.431 5.275 1.00 73.62 194 ILE A C 1
ATOM 1429 O O . ILE A 1 194 ? -12.488 6.533 6.498 1.00 73.62 194 ILE A O 1
ATOM 1433 N N . THR A 1 195 ? -13.443 5.729 4.630 1.00 71.38 195 THR A N 1
ATOM 1434 C CA . THR A 1 195 ? -14.296 4.757 5.304 1.00 71.38 195 THR A CA 1
ATOM 1435 C C . THR A 1 195 ? -13.607 3.409 5.191 1.00 71.38 195 THR A C 1
ATOM 1437 O O . THR A 1 195 ? -13.588 2.803 4.121 1.00 71.38 195 THR A O 1
ATOM 1440 N N . LEU A 1 196 ? -12.988 2.959 6.281 1.00 69.88 196 LEU A N 1
ATOM 1441 C CA . LEU A 1 196 ? -12.533 1.576 6.362 1.00 69.88 196 LEU A CA 1
ATOM 1442 C C . LEU A 1 196 ? -13.766 0.682 6.476 1.00 69.88 196 LEU A C 1
ATOM 1444 O O . LEU A 1 196 ? -14.700 1.087 7.169 1.00 69.88 196 LEU A O 1
ATOM 1448 N N . PRO A 1 197 ? -13.800 -0.483 5.809 1.00 54.25 197 PRO A N 1
ATOM 1449 C CA . PRO A 1 197 ? -14.949 -1.374 5.878 1.00 54.25 197 PRO A CA 1
ATOM 1450 C C . PRO A 1 197 ? -15.261 -1.710 7.347 1.00 54.25 197 PRO A C 1
ATOM 1452 O O . PRO A 1 197 ? -14.440 -2.360 7.998 1.00 54.25 197 PRO A O 1
ATOM 1455 N N . PRO A 1 198 ? -16.413 -1.270 7.885 1.00 51.00 198 PRO A N 1
ATOM 1456 C CA . PRO A 1 198 ? -16.940 -1.785 9.138 1.00 51.00 198 PRO A CA 1
ATOM 1457 C C . PRO A 1 198 ? -17.562 -3.155 8.840 1.00 51.00 198 PRO A C 1
ATOM 1459 O O . PRO A 1 198 ? -18.258 -3.297 7.832 1.00 51.00 198 PRO A O 1
ATOM 1462 N N . GLN A 1 199 ? -17.309 -4.154 9.687 1.00 48.81 199 GLN A N 1
ATOM 1463 C CA . GLN A 1 199 ? -18.140 -5.363 9.725 1.00 48.81 199 GLN A CA 1
ATOM 1464 C C . GLN A 1 199 ? -19.296 -5.173 10.696 1.00 48.81 199 GLN A C 1
ATOM 1466 O O . GLN A 1 199 ? -19.020 -4.781 11.852 1.00 48.81 199 GLN A O 1
#

Secondary structure (DSSP, 8-state):
-EEEEPEEEE-TTS-EEEE---SSTTEEEE---SS---TTS-EEEEEEE--TT--STTTSS--SEEEEEE-SS-GGGTT-SGGGSGGGTTTTT-TT-EEEEEE-S--TT-TTT--SSSSSEEEEEEB-TTSSBPP-TTT--B-SS--GGG--S-EEEEEEEE-SSS--EEEEEEEETT-TTSEEEEE-TT-TT------

Foldseek 3Di:
DDEDEFDWDQPPVRDIDTHQDDPDPLYGGDDDDQDDDPLLAKDKDKDKAQQDDLDDWQPPPSDAWDWDKDAPDRPVPWPPDSVCPGLVRRQAPGALMKTWTFGQHDPCVDPLSNRQGTDRKTFIWTHHRRSTIHYPVQFLRMDHPPHCSVADSMWMKMWIWDDDPDQIKIWMKIARPVDRVRMDIDICVPGPPNRHDDD